Protein AF-M5BVN1-F1 (afdb_monomer_lite)

Secondary structure (DSSP, 8-state):
-----------------------PPPPS------HHHHHHHHHHHHHHHHHHHHHHHHHHHHHHHHHHHHHHHHHHHHHHHHHHHS------S-HHHHHHHHHHHHHHHHSS-SSHHHHHHHHHHHHHHHHHHHHHTS------PPPPP----------------HHHHHTSTT---HHHHHHHHHTT--TTT--SSS-GGG--S-S-------------------

Sequence (226 aa):
MATPSQPATTLGQPQHQGLLSPFGETPTHPGSTTLDDVHDLLHWLITAVLELTTRVAETEEATKDVHVTVKSISQQVNIIAGKVDEPQTPEQVNPVQTHWHVKQQLAQKEDQPQDLETLIAAAAIHINNVRGELEISQPPCENRPKPPATTPTPCTANTGTPRIDSDQLKANPNYVSEAERQRQRDEKLCIKCGKARHRFAECHTGWKGPDKGKETAKVAEMLENE

Structure (mmCIF, N/CA/C/O backbone):
data_AF-M5BVN1-F1
#
_entry.id   AF-M5BVN1-F1
#
loop_
_atom_site.group_PDB
_atom_site.id
_atom_site.type_symbol
_atom_site.label_atom_id
_atom_site.label_alt_id
_atom_site.label_comp_id
_atom_site.label_asym_id
_atom_site.label_entity_id
_atom_site.label_seq_id
_atom_site.pdbx_PDB_ins_code
_atom_site.Cartn_x
_atom_site.Cartn_y
_atom_site.Cartn_z
_atom_site.occupancy
_atom_site.B_iso_or_equiv
_atom_site.auth_seq_id
_atom_site.auth_comp_id
_atom_site.auth_asym_id
_atom_site.auth_atom_id
_atom_site.pdbx_PDB_model_num
ATOM 1 N N . MET A 1 1 ? -23.678 -30.590 -83.390 1.00 42.72 1 MET A N 1
ATOM 2 C CA . MET A 1 1 ? -22.684 -31.231 -84.279 1.00 42.72 1 MET A CA 1
ATOM 3 C C . MET A 1 1 ? -21.756 -30.142 -84.807 1.00 42.72 1 MET A C 1
ATOM 5 O O . MET A 1 1 ? -22.280 -29.134 -85.255 1.00 42.72 1 MET A O 1
ATOM 9 N N . ALA A 1 2 ? -20.441 -30.388 -84.731 1.00 39.25 2 ALA A N 1
ATOM 10 C CA . ALA A 1 2 ? -19.298 -29.631 -85.281 1.00 39.25 2 ALA A CA 1
ATOM 11 C C . ALA A 1 2 ? -18.783 -28.360 -84.548 1.00 39.25 2 ALA A C 1
ATOM 13 O O . ALA A 1 2 ? -19.338 -27.273 -84.660 1.00 39.25 2 ALA A O 1
ATOM 14 N N . THR A 1 3 ? -17.639 -28.515 -83.869 1.00 38.78 3 THR A N 1
ATOM 15 C CA . THR A 1 3 ? -16.489 -27.571 -83.814 1.00 38.78 3 THR A CA 1
ATOM 16 C C . THR A 1 3 ? -15.576 -27.829 -85.041 1.00 38.78 3 THR A C 1
ATOM 18 O O . THR A 1 3 ? -15.795 -28.865 -85.678 1.00 38.78 3 THR A O 1
ATOM 21 N N . PRO A 1 4 ? -14.484 -27.073 -85.350 1.00 51.31 4 PRO A N 1
ATOM 22 C CA . PRO A 1 4 ? -13.980 -25.756 -84.889 1.00 51.31 4 PRO A CA 1
ATOM 23 C C . PRO A 1 4 ? -13.460 -24.840 -86.047 1.00 51.31 4 PRO A C 1
ATOM 25 O O . PRO A 1 4 ? -13.476 -25.244 -87.205 1.00 51.31 4 PRO A O 1
ATOM 28 N N . SER A 1 5 ? -12.914 -23.644 -85.752 1.00 39.31 5 SER A N 1
ATOM 29 C CA . SER A 1 5 ? -11.752 -23.055 -86.473 1.00 39.31 5 SER A CA 1
ATOM 30 C C . SER A 1 5 ? -11.121 -21.882 -85.703 1.00 39.31 5 SER A C 1
ATOM 32 O O . SER A 1 5 ? -11.815 -20.990 -85.223 1.00 39.31 5 SER A O 1
ATOM 34 N N . GLN A 1 6 ? -9.794 -21.931 -85.576 1.00 55.72 6 GLN A N 1
ATOM 35 C CA . GLN A 1 6 ? -8.902 -20.978 -84.903 1.00 55.72 6 GLN A CA 1
ATOM 36 C C . GLN A 1 6 ? -8.627 -19.729 -85.767 1.00 55.72 6 GLN A C 1
ATOM 38 O O . GLN A 1 6 ? -8.795 -19.794 -86.984 1.00 55.72 6 GLN A O 1
ATOM 43 N N . PRO A 1 7 ? -8.026 -18.669 -85.197 1.00 43.22 7 PRO A N 1
ATOM 44 C CA . PRO A 1 7 ? -7.049 -17.868 -85.918 1.00 43.22 7 PRO A CA 1
ATOM 45 C C . PRO A 1 7 ? -5.642 -18.001 -85.327 1.00 43.22 7 PRO A C 1
ATOM 47 O O . PRO A 1 7 ? -5.434 -18.234 -84.136 1.00 43.22 7 PRO A O 1
ATOM 50 N N . ALA A 1 8 ? -4.692 -17.886 -86.246 1.00 37.16 8 ALA A N 1
ATOM 51 C CA . ALA A 1 8 ? -3.284 -18.184 -86.114 1.00 37.16 8 ALA A CA 1
ATOM 52 C C . ALA A 1 8 ? -2.510 -17.221 -85.202 1.00 37.16 8 ALA A C 1
ATOM 54 O O . ALA A 1 8 ? -2.767 -16.021 -85.127 1.00 37.16 8 ALA A O 1
ATOM 55 N N . THR A 1 9 ? -1.485 -17.797 -84.585 1.00 39.59 9 THR A N 1
ATOM 56 C CA . THR A 1 9 ? -0.364 -17.165 -83.897 1.00 39.59 9 THR A CA 1
ATOM 57 C C . THR A 1 9 ? 0.343 -16.135 -84.787 1.00 39.59 9 THR A C 1
ATOM 59 O O . THR A 1 9 ? 0.776 -16.459 -85.891 1.00 39.59 9 THR A O 1
ATOM 62 N N . THR A 1 10 ? 0.564 -14.918 -84.288 1.00 41.19 10 THR A N 1
ATOM 63 C CA . THR A 1 10 ? 1.725 -14.104 -84.680 1.00 41.19 10 THR A CA 1
ATOM 64 C C . THR A 1 10 ? 2.418 -13.598 -83.420 1.00 41.19 10 THR A C 1
ATOM 66 O O . THR A 1 10 ? 1.831 -12.975 -82.542 1.00 41.19 10 THR A O 1
ATOM 69 N N . LEU A 1 11 ? 3.675 -14.006 -83.354 1.00 39.50 11 LEU A N 1
ATOM 70 C CA . LEU A 1 11 ? 4.718 -13.831 -82.360 1.00 39.50 11 LEU A CA 1
ATOM 71 C C . LEU A 1 11 ? 5.221 -12.376 -82.335 1.00 39.50 11 LEU A C 1
ATOM 73 O O . LEU A 1 11 ? 5.491 -11.832 -83.402 1.00 39.50 11 LEU A O 1
ATOM 77 N N . GLY A 1 12 ? 5.445 -11.785 -81.153 1.00 34.78 12 GLY A N 1
ATOM 78 C CA . GLY A 1 12 ? 6.318 -10.605 -81.060 1.00 34.78 12 GLY A CA 1
ATOM 79 C C . GLY A 1 12 ? 6.113 -9.643 -79.886 1.00 34.78 12 GLY A C 1
ATOM 80 O O . GLY A 1 12 ? 5.606 -8.552 -80.089 1.00 34.78 12 GLY A O 1
ATOM 81 N N . GLN A 1 13 ? 6.654 -10.016 -78.719 1.00 38.75 13 GLN A N 1
ATOM 82 C CA . GLN A 1 13 ? 7.359 -9.132 -77.766 1.00 38.75 13 GLN A CA 1
ATOM 83 C C . GLN A 1 13 ? 6.555 -8.166 -76.847 1.00 38.75 13 GLN A C 1
ATOM 85 O O . GLN A 1 13 ? 5.956 -7.204 -77.320 1.00 38.75 13 GLN A O 1
ATOM 90 N N . PRO A 1 14 ? 6.641 -8.320 -75.505 1.00 46.22 14 PRO A N 1
ATOM 91 C CA . PRO A 1 14 ? 6.224 -7.301 -74.545 1.00 46.22 14 PRO A CA 1
ATOM 92 C C . PRO A 1 14 ? 7.415 -6.397 -74.187 1.00 46.22 14 PRO A C 1
ATOM 94 O O . PRO A 1 14 ? 8.459 -6.891 -73.767 1.00 46.22 14 PRO A O 1
ATOM 97 N N . GLN A 1 15 ? 7.279 -5.077 -74.326 1.00 48.97 15 GLN A N 1
ATOM 98 C CA . GLN A 1 15 ? 8.242 -4.121 -73.767 1.00 48.97 15 GLN A CA 1
ATOM 99 C C . GLN A 1 15 ? 7.512 -3.118 -72.867 1.00 48.97 15 GLN A C 1
ATOM 101 O O . GLN A 1 15 ? 6.749 -2.273 -73.324 1.00 48.97 15 GLN A O 1
ATOM 106 N N . HIS A 1 16 ? 7.721 -3.340 -71.569 1.00 39.62 16 HIS A N 1
ATOM 107 C CA . HIS A 1 16 ? 7.579 -2.482 -70.393 1.00 39.62 16 HIS A CA 1
ATOM 108 C C . HIS A 1 16 ? 6.889 -1.114 -70.556 1.00 39.62 16 HIS A C 1
ATOM 110 O O . HIS A 1 16 ? 7.458 -0.159 -71.078 1.00 39.62 16 HIS A O 1
ATOM 116 N N . GLN A 1 17 ? 5.697 -1.004 -69.962 1.00 53.72 17 GLN A N 1
ATOM 117 C CA . GLN A 1 17 ? 5.106 0.271 -69.553 1.00 53.72 17 GLN A CA 1
ATOM 118 C C . GLN A 1 17 ? 5.645 0.677 -68.177 1.00 53.72 17 GLN A C 1
ATOM 120 O O . GLN A 1 17 ? 5.946 -0.165 -67.330 1.00 53.72 17 GLN A O 1
ATOM 125 N N . GLY A 1 18 ? 5.814 1.987 -68.019 1.00 51.00 18 GLY A N 1
ATOM 126 C CA . GLY A 1 18 ? 6.678 2.622 -67.039 1.00 51.00 18 GLY A CA 1
ATOM 127 C C . GLY A 1 18 ? 6.231 2.552 -65.582 1.00 51.00 18 GLY A C 1
ATOM 128 O O . GLY A 1 18 ? 5.064 2.729 -65.245 1.00 51.00 18 GLY A O 1
ATOM 129 N N . LEU A 1 19 ? 7.239 2.432 -64.723 1.00 42.34 19 LEU A N 1
ATOM 130 C CA . LEU A 1 19 ? 7.250 2.969 -63.370 1.00 42.34 19 LEU A CA 1
ATOM 131 C C . LEU A 1 19 ? 8.607 3.654 -63.179 1.00 42.34 19 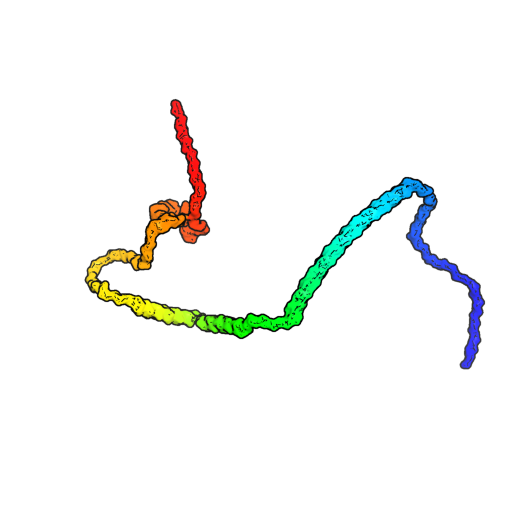LEU A C 1
ATOM 133 O O . LEU A 1 19 ? 9.597 3.010 -62.842 1.00 42.34 19 LEU A O 1
ATOM 137 N N . LEU A 1 20 ? 8.666 4.959 -63.447 1.00 46.19 20 LEU A N 1
ATOM 138 C CA . LEU A 1 20 ? 9.757 5.794 -62.949 1.00 46.19 20 LEU A CA 1
ATOM 139 C C . LEU A 1 20 ? 9.484 6.035 -61.462 1.00 46.19 20 LEU A C 1
ATOM 141 O O . LEU A 1 20 ? 8.585 6.791 -61.102 1.00 46.19 20 LEU A O 1
ATOM 145 N N . SER A 1 21 ? 10.231 5.339 -60.608 1.00 55.28 21 SER A N 1
ATOM 146 C CA . SER A 1 21 ? 10.307 5.639 -59.180 1.00 55.28 21 SER A CA 1
ATOM 147 C C . SER A 1 21 ? 11.228 6.852 -58.988 1.00 55.28 21 SER A C 1
ATOM 149 O O . SER A 1 21 ? 12.323 6.843 -59.556 1.00 55.28 21 SER A O 1
ATOM 151 N N . PRO A 1 22 ? 10.847 7.892 -58.224 1.00 56.50 22 PRO A N 1
ATOM 152 C CA . PRO A 1 22 ? 11.690 9.056 -58.004 1.00 56.50 22 PRO A CA 1
ATOM 153 C C . PRO A 1 22 ? 12.678 8.736 -56.879 1.00 56.50 22 PRO A C 1
ATOM 155 O O . PRO A 1 22 ? 12.552 9.230 -55.762 1.00 56.50 22 PRO A O 1
ATOM 158 N N . PHE A 1 23 ? 13.651 7.870 -57.151 1.00 53.50 23 PHE A N 1
ATOM 159 C CA . PHE A 1 23 ? 14.838 7.788 -56.309 1.00 53.50 23 PHE A CA 1
ATOM 160 C C . PHE A 1 23 ? 15.895 8.685 -56.935 1.00 53.50 23 PHE A C 1
ATOM 162 O O . PHE A 1 23 ? 16.290 8.486 -58.080 1.00 53.50 23 PHE A O 1
ATOM 169 N N . GLY A 1 24 ? 16.235 9.731 -56.184 1.00 51.09 24 GLY A N 1
ATOM 170 C CA . GLY A 1 24 ? 17.065 10.843 -56.611 1.00 51.09 24 GLY A CA 1
ATOM 171 C C . GLY A 1 24 ? 18.344 10.411 -57.316 1.00 51.09 24 GLY A C 1
ATOM 172 O O . GLY A 1 24 ? 19.002 9.437 -56.950 1.00 51.09 24 GLY A O 1
ATOM 173 N N . GLU A 1 25 ? 18.673 11.188 -58.337 1.00 50.22 25 GLU A N 1
ATOM 174 C CA . GLU A 1 25 ? 19.934 11.158 -59.056 1.00 50.22 25 GLU A CA 1
ATOM 175 C C . GLU A 1 25 ? 21.094 11.147 -58.051 1.00 50.22 25 GLU A C 1
ATOM 177 O O . GLU A 1 25 ? 21.270 12.069 -57.253 1.00 50.22 25 GLU A O 1
ATOM 182 N N . THR A 1 26 ? 21.866 10.062 -58.051 1.00 56.19 26 THR A N 1
ATOM 183 C CA . THR A 1 26 ? 23.096 9.970 -57.265 1.00 56.19 26 THR A CA 1
ATOM 184 C C . THR A 1 26 ? 24.135 10.876 -57.924 1.00 56.19 26 THR A C 1
ATOM 186 O O . THR A 1 26 ? 24.384 10.699 -59.120 1.00 56.19 26 THR A O 1
ATOM 189 N N . PRO A 1 27 ? 24.743 11.842 -57.208 1.00 53.12 27 PRO A N 1
ATOM 190 C CA . PRO A 1 27 ? 25.731 12.714 -57.811 1.00 53.12 27 PRO A CA 1
ATOM 191 C C . PRO A 1 27 ? 26.917 11.911 -58.334 1.00 53.12 27 PRO A C 1
ATOM 193 O O . PRO A 1 27 ? 27.495 11.055 -57.664 1.00 53.12 27 PRO A O 1
ATOM 196 N N . THR A 1 28 ? 27.239 12.232 -59.573 1.00 56.59 28 THR A N 1
ATOM 197 C CA . THR A 1 28 ? 28.375 11.809 -60.368 1.00 56.59 28 THR A CA 1
ATOM 198 C C . THR A 1 28 ? 29.698 11.943 -59.601 1.00 56.59 28 THR A C 1
ATOM 200 O O . THR A 1 28 ? 29.974 12.984 -59.015 1.00 56.59 28 THR A O 1
ATOM 203 N N . HIS A 1 29 ? 30.546 10.915 -59.727 1.00 53.91 29 HIS A N 1
ATOM 204 C CA . HIS A 1 29 ? 31.954 10.844 -59.307 1.00 53.91 29 HIS A CA 1
ATOM 205 C C . HIS A 1 29 ? 32.216 10.733 -57.787 1.00 53.91 29 HIS A C 1
ATOM 207 O O . HIS A 1 29 ? 32.319 11.752 -57.104 1.00 53.91 29 HIS A O 1
ATOM 213 N N . PRO A 1 30 ? 32.457 9.521 -57.239 1.00 56.12 30 PRO A N 1
ATOM 214 C CA . PRO A 1 30 ? 33.169 9.428 -55.975 1.00 56.12 30 PRO A CA 1
ATOM 215 C C . PRO A 1 30 ? 34.585 9.957 -56.228 1.00 56.12 30 PRO A C 1
ATOM 217 O O . PRO A 1 30 ? 35.375 9.362 -56.967 1.00 56.12 30 PRO A O 1
ATOM 220 N N . GLY A 1 31 ? 34.890 11.130 -55.677 1.00 60.91 31 GLY A N 1
ATOM 221 C CA . GLY A 1 31 ? 36.275 11.514 -55.446 1.00 60.91 31 GLY A CA 1
ATOM 222 C C . GLY A 1 31 ? 36.933 10.401 -54.637 1.00 60.91 31 GLY A C 1
ATOM 223 O O . GLY A 1 31 ? 36.295 9.824 -53.759 1.00 60.91 31 GLY A O 1
ATOM 224 N N . SER A 1 32 ? 38.167 10.047 -54.995 1.00 63.94 32 SER A N 1
ATOM 225 C CA . SER A 1 32 ? 38.990 9.091 -54.252 1.00 63.94 32 SER A CA 1
ATOM 226 C C . SER A 1 32 ? 38.828 9.339 -52.753 1.00 63.94 32 SER A C 1
ATOM 228 O O . SER A 1 32 ? 39.233 10.402 -52.290 1.00 63.94 32 SER A O 1
ATOM 230 N N . THR A 1 33 ? 38.227 8.393 -52.023 1.00 71.56 33 THR A N 1
ATOM 231 C CA . THR A 1 33 ? 38.096 8.461 -50.564 1.00 71.56 33 THR A CA 1
ATOM 232 C C . THR A 1 33 ? 39.475 8.754 -49.996 1.00 71.56 33 THR A C 1
ATOM 234 O O . THR A 1 33 ? 40.427 8.011 -50.265 1.00 71.56 33 THR A O 1
ATOM 237 N N . THR A 1 34 ? 39.621 9.890 -49.322 1.00 83.75 34 THR A N 1
ATOM 238 C CA . THR A 1 34 ? 40.920 10.275 -48.786 1.00 83.75 34 THR A CA 1
ATOM 239 C C . THR A 1 34 ? 41.214 9.407 -47.565 1.00 83.75 34 THR A C 1
ATOM 241 O O . THR A 1 34 ? 40.311 8.859 -46.934 1.00 83.75 34 THR A O 1
ATOM 244 N N . LEU A 1 35 ? 42.494 9.224 -47.235 1.00 90.50 35 LEU A N 1
ATOM 245 C CA . LEU A 1 35 ? 42.881 8.463 -46.043 1.00 90.50 35 LEU A CA 1
ATOM 246 C C . LEU A 1 35 ? 42.275 9.067 -44.761 1.00 90.50 35 LEU A C 1
ATOM 248 O O . LEU A 1 35 ? 41.990 8.332 -43.821 1.00 90.50 35 LEU A O 1
ATOM 252 N N . ASP A 1 36 ? 42.057 10.384 -44.762 1.00 90.69 36 ASP A N 1
ATOM 253 C CA . ASP A 1 36 ? 41.417 11.142 -43.687 1.00 90.69 36 ASP A CA 1
ATOM 254 C C . ASP A 1 36 ? 39.950 10.723 -43.510 1.00 90.69 36 ASP A C 1
ATOM 256 O O . ASP A 1 36 ? 39.556 10.330 -42.417 1.00 90.69 36 ASP A O 1
ATOM 260 N N . ASP A 1 37 ? 39.186 10.623 -44.607 1.00 90.31 37 ASP A N 1
ATOM 261 C CA . ASP A 1 37 ? 37.796 10.136 -44.578 1.00 90.31 37 ASP A CA 1
ATOM 262 C C . ASP A 1 37 ? 37.696 8.704 -44.017 1.00 90.31 37 ASP A C 1
ATOM 264 O O . ASP A 1 37 ? 36.758 8.357 -43.296 1.00 90.31 37 ASP A O 1
ATOM 268 N N . VAL A 1 38 ? 38.673 7.846 -44.340 1.00 92.81 38 VAL A N 1
ATOM 269 C CA . VAL A 1 38 ? 38.747 6.477 -43.800 1.00 92.81 38 VAL A CA 1
ATOM 270 C C . VAL A 1 38 ? 39.075 6.495 -42.307 1.00 92.81 38 VAL A C 1
ATOM 272 O O . VAL A 1 38 ? 38.515 5.698 -41.552 1.00 92.81 38 VAL A O 1
ATOM 275 N N . HIS A 1 39 ? 39.966 7.387 -41.874 1.00 94.31 39 HIS A N 1
ATOM 276 C CA . HIS A 1 39 ? 40.338 7.535 -40.471 1.00 94.31 39 HIS A CA 1
ATOM 277 C C . HIS A 1 39 ? 39.169 8.062 -39.631 1.00 94.31 39 HIS A C 1
ATOM 279 O O . HIS A 1 39 ? 38.880 7.501 -38.573 1.00 94.31 39 HIS A O 1
ATOM 285 N N . ASP A 1 40 ? 38.443 9.059 -40.130 1.00 94.31 40 ASP A N 1
ATOM 286 C CA . ASP A 1 40 ? 37.253 9.608 -39.481 1.00 94.31 40 ASP A CA 1
ATOM 287 C C . ASP A 1 40 ? 36.130 8.574 -39.386 1.00 94.31 40 ASP A C 1
ATOM 289 O O . ASP A 1 40 ? 35.523 8.408 -38.323 1.00 94.31 40 ASP A O 1
ATOM 293 N N . LEU A 1 41 ? 35.897 7.808 -40.458 1.00 95.94 41 LEU A N 1
ATOM 294 C CA . LEU A 1 41 ? 34.926 6.715 -40.443 1.00 95.94 41 LEU A CA 1
ATOM 295 C C . LEU A 1 41 ? 35.317 5.628 -39.435 1.00 95.94 41 LEU A C 1
ATOM 297 O O . LEU A 1 41 ? 34.459 5.116 -38.713 1.00 95.94 41 LEU A O 1
ATOM 301 N N . LEU A 1 42 ? 36.602 5.276 -39.369 1.00 96.81 42 LEU A N 1
ATOM 302 C CA . LEU A 1 42 ? 37.100 4.284 -38.423 1.00 96.81 42 LEU A CA 1
ATOM 303 C C . LEU A 1 42 ? 36.963 4.782 -36.982 1.00 96.81 42 LEU A C 1
ATOM 305 O O . LEU A 1 42 ? 36.518 4.029 -36.117 1.00 96.81 42 LEU A O 1
ATOM 309 N N . HIS A 1 43 ? 37.293 6.047 -36.727 1.00 97.50 43 HIS A N 1
ATOM 310 C CA . HIS A 1 43 ? 37.140 6.655 -35.412 1.00 97.50 43 HIS A CA 1
ATOM 311 C C . HIS A 1 43 ? 35.666 6.688 -34.991 1.00 97.50 43 HIS A C 1
ATOM 313 O O . HIS A 1 43 ? 35.339 6.277 -33.878 1.00 97.50 43 HIS A O 1
ATOM 319 N N . TRP A 1 44 ? 34.764 7.091 -35.892 1.00 97.69 44 TRP A N 1
ATOM 320 C CA . TRP A 1 44 ? 33.320 7.062 -35.650 1.00 97.69 44 TRP A CA 1
ATOM 321 C C . TRP A 1 44 ? 32.820 5.649 -35.340 1.00 97.69 44 TRP A C 1
ATOM 323 O O . TRP A 1 44 ? 32.078 5.457 -34.377 1.00 97.69 44 TRP A O 1
ATOM 333 N N . LEU A 1 45 ? 33.269 4.648 -36.105 1.00 98.00 45 LEU A N 1
ATOM 334 C CA . LEU A 1 45 ? 32.908 3.252 -35.875 1.00 98.00 45 LEU A CA 1
ATOM 335 C C . LEU A 1 45 ? 33.395 2.772 -34.502 1.00 98.00 45 LEU A C 1
ATOM 337 O O . LEU A 1 45 ? 32.638 2.135 -33.773 1.00 98.00 45 LEU A O 1
ATOM 341 N N . ILE A 1 46 ? 34.634 3.100 -34.127 1.00 97.94 46 ILE A N 1
ATOM 342 C CA . ILE A 1 46 ? 35.197 2.755 -32.816 1.00 97.94 46 ILE A CA 1
ATOM 343 C C . ILE A 1 46 ? 34.365 3.395 -31.703 1.00 97.94 46 ILE A C 1
ATOM 345 O O . ILE A 1 46 ? 33.971 2.700 -30.767 1.00 97.94 46 ILE A O 1
ATOM 349 N N . THR A 1 47 ? 34.040 4.686 -31.814 1.00 98.25 47 THR A N 1
ATOM 350 C CA . THR A 1 47 ? 33.188 5.373 -30.835 1.00 98.25 47 THR A CA 1
ATOM 351 C C . THR A 1 47 ? 31.810 4.720 -30.738 1.00 98.25 47 THR A C 1
ATOM 353 O O . THR A 1 47 ? 31.367 4.400 -29.636 1.00 98.25 47 THR A O 1
ATOM 356 N N . ALA A 1 48 ? 31.162 4.435 -31.868 1.00 98.00 48 ALA A N 1
ATOM 357 C CA . ALA A 1 48 ? 29.846 3.801 -31.894 1.00 98.00 48 ALA A CA 1
ATOM 358 C C . ALA A 1 48 ? 29.861 2.394 -31.268 1.00 98.00 48 ALA A C 1
ATOM 360 O O . ALA A 1 48 ? 28.948 2.031 -30.525 1.00 98.00 48 ALA A O 1
ATOM 361 N N . VAL A 1 49 ? 30.909 1.605 -31.523 1.00 98.19 49 VAL A N 1
ATOM 362 C CA . VAL A 1 49 ? 31.081 0.274 -30.921 1.00 98.19 49 VAL A CA 1
ATOM 363 C C . VAL A 1 49 ? 31.316 0.375 -29.414 1.00 98.19 49 VAL A C 1
ATOM 365 O O . VAL A 1 49 ? 30.760 -0.431 -28.666 1.00 98.19 49 VAL A O 1
ATOM 368 N N . LEU A 1 50 ? 32.081 1.362 -28.943 1.00 98.25 50 LEU A N 1
ATOM 369 C CA . LEU A 1 50 ? 32.280 1.594 -27.509 1.00 98.25 50 LEU A CA 1
ATOM 370 C C . LEU A 1 50 ? 30.972 1.998 -26.816 1.00 98.25 50 LEU A C 1
ATOM 372 O O . LEU A 1 50 ? 30.634 1.432 -25.778 1.00 98.25 50 LEU A O 1
ATOM 376 N N . GLU A 1 51 ? 30.199 2.909 -27.407 1.00 98.12 51 GLU A N 1
ATOM 377 C CA . GLU A 1 51 ? 28.885 3.296 -26.878 1.00 98.12 51 GLU A CA 1
ATOM 378 C C . GLU A 1 51 ? 27.911 2.115 -26.837 1.00 98.12 51 GLU A C 1
ATOM 380 O O . GLU A 1 51 ? 27.217 1.913 -25.837 1.00 98.12 51 GLU A O 1
ATOM 385 N N . LEU A 1 52 ? 27.878 1.307 -27.900 1.00 97.62 52 LEU A N 1
ATOM 386 C CA . LEU A 1 52 ? 27.062 0.099 -27.946 1.00 97.62 52 LEU A CA 1
ATOM 387 C C . LEU A 1 52 ? 27.493 -0.901 -26.870 1.00 97.62 52 LEU A C 1
ATOM 389 O O . LEU A 1 52 ? 26.636 -1.465 -26.195 1.00 97.62 52 LEU A O 1
ATOM 393 N N . THR A 1 53 ? 28.799 -1.090 -26.676 1.00 97.19 53 THR A N 1
ATOM 394 C CA . THR A 1 53 ? 29.343 -2.002 -25.657 1.00 97.19 53 THR A CA 1
ATOM 395 C C . THR A 1 53 ? 28.912 -1.580 -24.251 1.00 97.19 53 THR A C 1
ATOM 397 O O . THR A 1 53 ? 28.470 -2.425 -23.473 1.00 97.19 53 THR A O 1
ATOM 400 N N . THR A 1 54 ? 28.956 -0.281 -23.940 1.00 98.00 54 THR A N 1
ATOM 401 C CA . THR A 1 54 ? 28.472 0.255 -22.656 1.00 98.00 54 THR A CA 1
ATOM 402 C C . THR A 1 54 ? 26.982 -0.013 -22.461 1.00 98.00 54 THR A C 1
ATOM 404 O O . THR A 1 54 ? 26.586 -0.544 -21.425 1.00 98.00 54 THR A O 1
ATOM 407 N N . ARG A 1 55 ? 26.151 0.268 -23.473 1.00 97.06 55 ARG A N 1
ATOM 408 C CA . ARG A 1 55 ? 24.703 0.004 -23.391 1.00 97.06 55 ARG A CA 1
ATOM 409 C C . ARG A 1 55 ? 24.398 -1.484 -23.237 1.00 97.06 55 ARG A C 1
ATOM 411 O O . ARG A 1 55 ? 23.502 -1.844 -22.482 1.00 97.06 55 ARG A O 1
ATOM 418 N N . VAL A 1 56 ? 25.144 -2.354 -23.919 1.00 97.75 56 VAL A N 1
ATOM 419 C CA . VAL A 1 56 ? 25.000 -3.809 -23.769 1.00 97.75 56 VAL A CA 1
ATOM 420 C C . VAL A 1 56 ? 25.287 -4.226 -22.325 1.00 97.75 56 VAL A C 1
ATOM 422 O O . VAL A 1 56 ? 24.467 -4.934 -21.743 1.00 97.75 56 VAL A O 1
ATOM 425 N N . ALA A 1 57 ? 26.367 -3.729 -21.716 1.00 97.12 57 ALA A N 1
ATOM 426 C CA . ALA A 1 57 ? 26.685 -4.017 -20.316 1.00 97.12 57 ALA A CA 1
ATOM 427 C C . ALA A 1 57 ? 25.591 -3.522 -19.347 1.00 97.12 57 ALA A C 1
ATOM 429 O O . ALA A 1 57 ? 25.173 -4.262 -18.458 1.00 97.12 57 ALA A O 1
ATOM 430 N N . GLU A 1 58 ? 25.061 -2.312 -19.550 1.00 96.38 58 GLU A N 1
ATOM 431 C CA . GLU A 1 58 ? 23.942 -1.785 -18.751 1.00 96.38 58 GLU A CA 1
ATOM 432 C C . GLU A 1 58 ? 22.683 -2.661 -18.870 1.00 96.38 58 GLU A C 1
ATOM 434 O O . GLU A 1 58 ? 22.035 -2.971 -17.866 1.00 96.38 58 GLU A O 1
ATOM 439 N N . THR A 1 59 ? 22.341 -3.106 -20.085 1.00 96.00 59 THR A N 1
ATOM 440 C CA . THR A 1 59 ? 21.178 -3.985 -20.300 1.00 96.00 59 THR A CA 1
ATOM 441 C C . THR A 1 59 ? 21.373 -5.382 -19.717 1.00 96.00 59 THR A C 1
ATOM 443 O O . THR A 1 59 ? 20.403 -5.997 -19.266 1.00 96.00 59 THR A O 1
ATOM 446 N N . GLU A 1 60 ? 22.608 -5.886 -19.689 1.00 96.06 60 GLU A N 1
ATOM 447 C CA . GLU A 1 60 ? 22.942 -7.156 -19.049 1.00 96.06 60 GLU A CA 1
ATOM 448 C C . GLU A 1 60 ? 22.690 -7.077 -17.537 1.00 96.06 60 GLU A C 1
ATOM 450 O O . GLU A 1 60 ? 22.011 -7.945 -16.983 1.00 96.06 60 GLU A O 1
ATOM 455 N N . GLU A 1 61 ? 23.158 -6.013 -16.880 1.00 94.62 61 GLU A N 1
ATOM 456 C CA . GLU A 1 61 ? 22.918 -5.789 -15.450 1.00 94.62 61 GLU A CA 1
ATOM 457 C C . GLU A 1 61 ? 21.428 -5.602 -15.137 1.00 94.62 61 GLU A C 1
ATOM 459 O O . GLU A 1 61 ? 20.906 -6.241 -14.220 1.00 94.62 61 GLU A O 1
ATOM 464 N N . ALA A 1 62 ? 20.701 -4.827 -15.948 1.00 94.50 62 ALA A N 1
ATOM 465 C CA . ALA A 1 62 ? 19.249 -4.696 -15.808 1.00 94.50 62 ALA A CA 1
ATOM 466 C C . ALA A 1 62 ? 18.531 -6.051 -15.959 1.00 94.50 62 ALA A C 1
ATOM 468 O O . ALA A 1 62 ? 17.584 -6.352 -15.233 1.00 94.50 62 ALA A O 1
ATOM 469 N N . THR A 1 63 ? 19.002 -6.910 -16.865 1.00 96.06 63 THR A N 1
ATOM 470 C CA . THR A 1 63 ? 18.435 -8.253 -17.055 1.00 96.06 63 THR A CA 1
ATOM 471 C C . THR A 1 63 ? 18.727 -9.162 -15.861 1.00 96.06 63 THR A C 1
ATOM 473 O O . THR A 1 63 ? 17.853 -9.934 -15.454 1.00 96.06 63 THR A O 1
ATOM 476 N N . LYS A 1 64 ? 19.920 -9.065 -15.256 1.00 97.31 64 LYS A N 1
ATOM 477 C CA . LYS A 1 64 ? 20.256 -9.787 -14.017 1.00 97.31 64 LYS A CA 1
ATOM 478 C C . LYS A 1 64 ? 19.345 -9.365 -12.864 1.00 97.31 64 LYS A C 1
ATOM 480 O O . LYS A 1 64 ? 18.819 -10.241 -12.175 1.00 97.31 64 LYS A O 1
ATOM 485 N N . ASP A 1 65 ? 19.110 -8.067 -12.690 1.00 95.38 65 ASP A N 1
ATOM 486 C CA . ASP A 1 65 ? 18.202 -7.538 -11.663 1.00 95.38 65 ASP A CA 1
ATOM 487 C C . ASP A 1 65 ? 16.757 -8.029 -11.859 1.00 95.38 65 ASP A C 1
ATOM 489 O O . ASP A 1 65 ? 16.143 -8.586 -10.940 1.00 95.38 65 ASP A O 1
ATOM 493 N N . VAL A 1 66 ? 16.245 -7.942 -13.092 1.00 98.06 66 VAL A N 1
ATOM 494 C CA . VAL A 1 66 ? 14.923 -8.482 -13.446 1.00 98.06 66 VAL A CA 1
ATOM 495 C C . VAL A 1 66 ? 14.852 -9.980 -13.147 1.00 98.06 66 VAL A C 1
ATOM 497 O O . VAL A 1 66 ? 13.877 -10.437 -12.550 1.00 98.06 66 VAL A O 1
ATOM 500 N N . HIS A 1 67 ? 15.881 -10.757 -13.493 1.00 98.00 67 HIS A N 1
ATOM 501 C CA . HIS A 1 67 ? 15.919 -12.193 -13.214 1.00 98.00 67 HIS A CA 1
ATOM 502 C C . HIS A 1 67 ? 15.893 -12.499 -11.705 1.00 98.0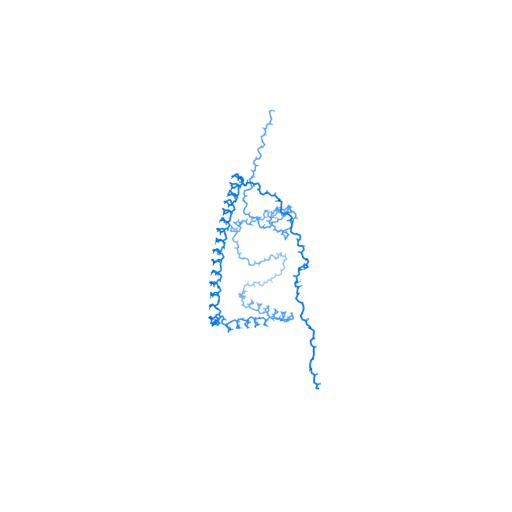0 67 HIS A C 1
ATOM 504 O O . HIS A 1 67 ? 15.165 -13.398 -11.271 1.00 98.00 67 HIS A O 1
ATOM 510 N N . VAL A 1 68 ? 16.631 -11.742 -10.884 1.00 97.88 68 VAL A N 1
ATOM 511 C CA . VAL A 1 68 ? 16.587 -11.866 -9.414 1.00 97.88 68 VAL A CA 1
ATOM 512 C C . VAL A 1 68 ? 15.196 -11.524 -8.877 1.00 97.88 68 VAL A C 1
ATOM 514 O O . VAL A 1 68 ? 14.653 -12.273 -8.058 1.00 97.88 68 VAL A O 1
ATOM 517 N N . THR A 1 69 ? 14.583 -10.450 -9.373 1.00 97.38 69 THR A N 1
ATOM 518 C CA . THR A 1 69 ? 13.237 -10.021 -8.974 1.00 97.38 69 THR A CA 1
ATOM 519 C C . THR A 1 69 ? 12.184 -11.067 -9.331 1.00 97.38 69 THR A C 1
ATOM 521 O O . THR A 1 69 ? 11.402 -11.475 -8.471 1.00 97.38 69 THR A O 1
ATOM 524 N N . VAL A 1 70 ? 12.203 -11.583 -10.562 1.00 98.25 70 VAL A N 1
ATOM 525 C CA . VAL A 1 70 ? 11.306 -12.660 -11.007 1.00 98.25 70 VAL A CA 1
ATOM 526 C C . VAL A 1 70 ? 11.490 -13.911 -10.148 1.00 98.25 70 VAL A C 1
ATOM 528 O O . VAL A 1 70 ? 10.502 -14.520 -9.736 1.00 98.25 70 VAL A O 1
ATOM 531 N N . LYS A 1 71 ? 12.734 -14.275 -9.810 1.00 97.88 71 LYS A N 1
ATOM 532 C CA . LYS A 1 71 ? 13.020 -15.414 -8.927 1.00 97.88 71 LYS A CA 1
ATOM 533 C C . LYS A 1 71 ? 12.450 -15.213 -7.521 1.00 97.88 71 LYS A C 1
ATOM 535 O O . LYS A 1 71 ? 11.846 -16.140 -6.984 1.00 97.88 71 LYS A O 1
ATOM 540 N N . SER A 1 72 ? 12.598 -14.019 -6.949 1.00 96.88 72 SER A N 1
ATOM 541 C CA . SER A 1 72 ? 12.021 -13.661 -5.645 1.00 96.88 72 SER A CA 1
ATOM 542 C C . SER A 1 72 ? 10.491 -13.724 -5.665 1.00 96.88 72 SER A C 1
ATOM 544 O O . SER A 1 72 ? 9.885 -14.369 -4.808 1.00 96.88 72 SER A O 1
ATOM 546 N N . ILE A 1 73 ? 9.857 -13.133 -6.682 1.00 97.56 73 ILE A N 1
ATOM 547 C CA . ILE A 1 73 ? 8.398 -13.171 -6.848 1.00 97.56 73 ILE A CA 1
ATOM 548 C C . ILE A 1 73 ? 7.921 -14.616 -7.011 1.00 97.56 73 ILE A C 1
ATOM 550 O O . ILE A 1 73 ? 6.972 -15.021 -6.348 1.00 97.56 73 ILE A O 1
ATOM 554 N N . SER A 1 74 ? 8.600 -15.427 -7.826 1.00 96.31 74 SER A N 1
ATOM 555 C CA . SER A 1 74 ? 8.267 -16.845 -7.996 1.00 96.31 74 SER A CA 1
ATOM 556 C C . SER A 1 74 ? 8.363 -17.619 -6.678 1.00 96.31 74 SER A C 1
ATOM 558 O O . SER A 1 74 ? 7.465 -18.397 -6.362 1.00 96.31 74 SER A O 1
ATOM 560 N N . GLN A 1 75 ? 9.393 -17.370 -5.863 1.00 96.88 75 GLN A N 1
ATOM 561 C CA . GLN A 1 75 ? 9.500 -17.963 -4.527 1.00 96.88 75 GLN A CA 1
ATOM 562 C C . GLN A 1 75 ? 8.343 -17.536 -3.618 1.00 96.88 75 GLN A C 1
ATOM 564 O O . GLN A 1 75 ? 7.752 -18.390 -2.961 1.00 96.88 75 GLN A O 1
ATOM 569 N N . GLN A 1 76 ? 7.979 -16.251 -3.607 1.00 94.50 76 GLN A N 1
ATOM 570 C CA . GLN A 1 76 ? 6.833 -15.766 -2.832 1.00 94.50 76 GLN A CA 1
ATOM 571 C C . GLN A 1 76 ? 5.522 -16.409 -3.289 1.00 94.50 76 GLN A C 1
ATOM 573 O O . GLN A 1 76 ? 4.749 -16.875 -2.454 1.00 94.50 76 GLN A O 1
ATOM 578 N N . VAL A 1 77 ? 5.297 -16.496 -4.601 1.00 95.38 77 VAL A N 1
ATOM 579 C CA . VAL A 1 77 ? 4.123 -17.163 -5.175 1.00 95.38 77 VAL A CA 1
ATOM 580 C C . VAL A 1 77 ? 4.088 -18.634 -4.771 1.00 95.38 77 VAL A C 1
ATOM 582 O O . VAL A 1 77 ? 3.041 -19.095 -4.339 1.00 95.38 77 VAL A O 1
ATOM 585 N N . ASN A 1 78 ? 5.213 -19.353 -4.809 1.00 91.00 78 ASN A N 1
ATOM 586 C CA . ASN A 1 78 ? 5.280 -20.752 -4.373 1.00 91.00 78 ASN A CA 1
ATOM 587 C C . ASN A 1 78 ? 4.997 -20.920 -2.872 1.00 91.00 78 ASN A C 1
ATOM 589 O O . ASN A 1 78 ? 4.335 -21.877 -2.479 1.00 91.00 78 ASN A O 1
ATOM 593 N N . ILE A 1 79 ? 5.457 -19.992 -2.025 1.00 90.69 79 ILE A N 1
ATOM 594 C CA . ILE A 1 79 ? 5.143 -19.996 -0.587 1.00 90.69 79 ILE A CA 1
ATOM 595 C C . ILE A 1 79 ? 3.640 -19.791 -0.367 1.00 90.69 79 ILE A C 1
ATOM 597 O O . ILE A 1 79 ? 3.047 -20.454 0.481 1.00 90.69 79 ILE A O 1
ATOM 601 N N . ILE A 1 80 ? 3.021 -18.870 -1.105 1.00 88.12 80 ILE A N 1
ATOM 602 C CA . ILE A 1 80 ? 1.583 -18.597 -1.000 1.00 88.12 80 ILE A CA 1
ATOM 603 C C . ILE A 1 80 ? 0.777 -19.774 -1.549 1.00 88.12 80 ILE A C 1
ATOM 605 O O . ILE A 1 80 ? -0.145 -20.220 -0.880 1.00 88.12 80 ILE A O 1
ATOM 609 N N . ALA A 1 81 ? 1.148 -20.308 -2.713 1.00 83.81 81 ALA A N 1
ATOM 610 C CA . ALA A 1 81 ? 0.520 -21.484 -3.302 1.00 83.81 81 ALA A CA 1
ATOM 611 C C . ALA A 1 81 ? 0.599 -22.676 -2.345 1.00 83.81 81 ALA A C 1
ATOM 613 O O . ALA A 1 81 ? -0.426 -23.263 -2.046 1.00 83.81 81 ALA A O 1
ATOM 614 N N . GLY A 1 82 ? 1.761 -22.942 -1.736 1.00 81.06 82 GLY A N 1
ATOM 615 C CA . GLY A 1 82 ? 1.892 -23.979 -0.709 1.00 81.06 82 GLY A CA 1
ATOM 616 C C . GLY A 1 82 ? 0.975 -23.762 0.499 1.00 81.06 82 GLY A C 1
ATOM 617 O O . GLY A 1 82 ? 0.405 -24.719 1.004 1.00 81.06 82 GLY A O 1
ATOM 618 N N . LYS A 1 83 ? 0.763 -22.511 0.927 1.00 78.25 83 LYS A N 1
ATOM 619 C CA . LYS A 1 83 ? -0.190 -22.170 2.001 1.00 78.25 83 LYS A CA 1
ATOM 620 C C . LYS A 1 83 ? -1.664 -22.272 1.588 1.00 78.25 83 LYS A C 1
ATOM 622 O O . LYS A 1 83 ? -2.516 -22.336 2.467 1.00 78.25 83 LYS A O 1
ATOM 627 N N . VAL A 1 84 ? -1.964 -22.207 0.292 1.00 74.06 84 VAL A N 1
ATOM 628 C CA . VAL A 1 84 ? -3.324 -22.288 -0.269 1.00 74.06 84 VAL A CA 1
ATOM 629 C C . VAL A 1 84 ? -3.689 -23.730 -0.648 1.00 74.06 84 VAL A C 1
ATOM 631 O O . VAL A 1 84 ? -4.841 -24.121 -0.482 1.00 74.06 84 VAL A O 1
ATOM 634 N N . ASP A 1 85 ? -2.719 -24.500 -1.148 1.00 64.94 85 ASP A N 1
ATOM 635 C CA . ASP A 1 85 ? -2.843 -25.912 -1.530 1.00 64.94 85 ASP A CA 1
ATOM 636 C C . ASP A 1 85 ? -2.708 -26.859 -0.340 1.00 64.94 85 ASP A C 1
ATOM 638 O O . ASP A 1 85 ? -3.242 -27.970 -0.379 1.00 64.94 85 ASP A O 1
ATOM 642 N N . GLU A 1 86 ? -2.020 -26.448 0.732 1.00 56.75 86 GLU A N 1
ATOM 643 C CA . GLU A 1 86 ? -2.247 -27.073 2.026 1.00 56.75 86 GLU A CA 1
ATOM 644 C C . GLU A 1 86 ? -3.738 -26.890 2.301 1.00 56.75 86 GLU A C 1
ATOM 646 O O . GLU A 1 86 ? -4.184 -25.740 2.368 1.00 56.75 86 GLU A O 1
ATOM 651 N N . PRO A 1 87 ? -4.543 -27.974 2.402 1.00 50.81 87 PRO A N 1
ATOM 652 C CA . PRO A 1 87 ? -5.875 -27.833 2.930 1.00 50.81 87 PRO A CA 1
ATOM 653 C C . PRO A 1 87 ? -5.620 -27.253 4.299 1.00 50.81 87 PRO A C 1
ATOM 655 O O . PRO A 1 87 ? -5.147 -27.942 5.206 1.00 50.81 87 PRO A O 1
ATOM 658 N N . GLN A 1 88 ? -5.858 -25.954 4.407 1.00 52.31 88 GLN A N 1
ATOM 659 C CA . GLN A 1 88 ? -5.980 -25.282 5.659 1.00 52.31 88 GLN A CA 1
ATOM 660 C C . GLN A 1 88 ? -7.140 -26.051 6.272 1.00 52.31 88 GLN A C 1
ATOM 662 O O . GLN A 1 88 ? -8.309 -25.768 6.013 1.00 52.31 88 GLN A O 1
ATOM 667 N N . THR A 1 89 ? -6.805 -27.108 7.029 1.00 46.16 89 THR A N 1
ATOM 668 C CA . THR A 1 89 ? -7.575 -27.513 8.186 1.00 46.16 89 THR A CA 1
ATOM 669 C C . THR A 1 89 ? -7.833 -26.159 8.776 1.00 46.16 89 THR A C 1
ATOM 671 O O . THR A 1 89 ? -6.828 -25.506 9.097 1.00 46.16 89 THR A O 1
ATOM 674 N N . PRO A 1 90 ? -9.085 -25.651 8.714 1.00 49.94 90 PRO A N 1
ATOM 675 C CA . PRO A 1 90 ? -9.363 -24.325 9.209 1.00 49.94 90 PRO A CA 1
ATOM 676 C C . PRO A 1 90 ? -8.646 -24.344 10.529 1.00 49.94 90 PRO A C 1
ATOM 678 O O . PRO A 1 90 ? -8.864 -25.295 11.297 1.00 49.94 90 PRO A O 1
ATOM 681 N N . GLU A 1 91 ? -7.675 -23.445 10.727 1.00 48.16 91 GLU A N 1
ATOM 682 C CA . GLU A 1 91 ? -7.255 -23.219 12.085 1.00 48.16 91 GLU A CA 1
ATOM 683 C C . GLU A 1 91 ? -8.595 -22.866 12.691 1.00 48.16 91 GLU A C 1
ATOM 685 O O . GLU A 1 91 ? -9.213 -21.854 12.343 1.00 48.16 91 GLU A O 1
ATOM 690 N N . GLN A 1 92 ? -9.154 -23.842 13.400 1.00 50.66 92 GLN A N 1
ATOM 691 C CA . GLN A 1 92 ? -10.349 -23.704 14.164 1.00 50.66 92 GLN A CA 1
ATOM 692 C C . GLN A 1 92 ? -9.834 -22.775 15.256 1.00 50.66 92 GLN A C 1
ATOM 694 O O . GLN A 1 92 ? -9.610 -23.194 16.386 1.00 50.66 92 GLN A O 1
ATOM 699 N N . VAL A 1 93 ? -9.645 -21.492 14.923 1.00 50.28 93 VAL A N 1
ATOM 700 C CA . VAL A 1 93 ? -10.089 -20.398 15.752 1.00 50.28 93 VAL A CA 1
ATOM 701 C C . VAL A 1 93 ? -11.533 -20.764 15.964 1.00 50.28 93 VAL A C 1
ATOM 703 O O . VAL A 1 93 ? -12.380 -20.564 15.093 1.00 50.28 93 VAL A O 1
ATOM 706 N N . ASN A 1 94 ? -11.704 -21.541 17.026 1.00 57.06 94 ASN A N 1
ATOM 707 C CA . ASN A 1 94 ? -12.692 -22.584 17.112 1.00 57.06 94 ASN A CA 1
ATOM 708 C C . ASN A 1 94 ? -14.020 -21.962 16.665 1.00 57.06 94 ASN A C 1
ATOM 710 O O . ASN A 1 94 ? -14.444 -20.998 17.294 1.00 57.06 94 ASN A O 1
ATOM 714 N N . PRO A 1 95 ? -14.619 -22.359 15.524 1.00 57.53 95 PRO A N 1
ATOM 715 C CA . PRO A 1 95 ? -15.839 -21.744 15.037 1.00 57.53 95 PRO A CA 1
ATOM 716 C C . PRO A 1 95 ? -16.910 -21.851 16.109 1.00 57.53 95 PRO A C 1
ATOM 718 O O . PRO A 1 95 ? -17.742 -20.968 16.188 1.00 57.53 95 PRO A O 1
ATOM 721 N N . VAL A 1 96 ? -16.834 -22.844 17.006 1.00 60.78 96 VAL A N 1
ATOM 722 C CA . VAL A 1 96 ? -17.650 -22.903 18.218 1.00 60.78 96 VAL A CA 1
ATOM 723 C C . VAL A 1 96 ? -17.241 -21.834 19.230 1.00 60.78 96 VAL A C 1
ATOM 725 O O . VAL A 1 96 ? -18.132 -21.232 19.797 1.00 60.78 96 VAL A O 1
ATOM 728 N N . GLN A 1 97 ? -15.959 -21.535 19.446 1.00 70.50 97 GLN A N 1
ATOM 729 C CA . GLN A 1 97 ? -15.498 -20.452 20.331 1.00 70.50 97 GLN A CA 1
ATOM 730 C C . GLN A 1 97 ? -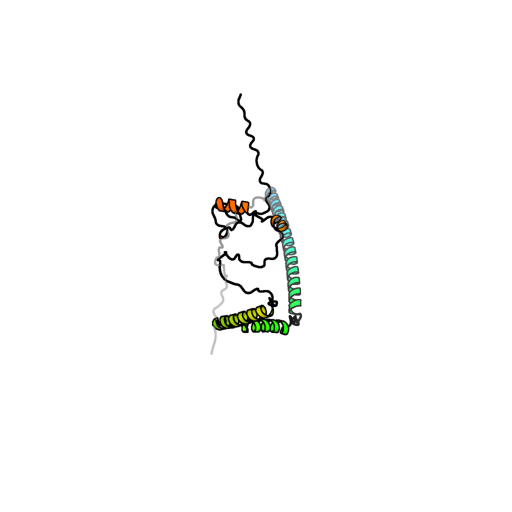15.824 -19.057 19.794 1.00 70.50 97 GLN A C 1
ATOM 732 O O . GLN A 1 97 ? -16.308 -18.233 20.562 1.00 70.50 97 GLN A O 1
ATOM 737 N N . THR A 1 98 ? -15.595 -18.768 18.511 1.00 79.88 98 THR A N 1
ATOM 738 C CA . THR A 1 98 ? -15.957 -17.476 17.906 1.00 79.88 98 THR A CA 1
ATOM 739 C C . THR A 1 98 ? -17.467 -17.333 17.814 1.00 79.88 98 THR A C 1
ATOM 741 O O . THR A 1 98 ? -17.995 -16.316 18.250 1.00 79.88 98 THR A O 1
ATOM 744 N N . HIS A 1 99 ? -18.187 -18.367 17.375 1.00 81.25 99 HIS A N 1
ATOM 745 C CA . HIS A 1 99 ? -19.650 -18.377 17.409 1.00 81.25 99 HIS A CA 1
ATOM 746 C C . HIS A 1 99 ? -20.190 -18.252 18.838 1.00 81.25 99 HIS A C 1
ATOM 748 O O . HIS A 1 99 ? -21.128 -17.497 19.061 1.00 81.25 99 HIS A O 1
ATOM 754 N N . TRP A 1 100 ? -19.599 -18.931 19.824 1.00 85.88 100 TRP A N 1
ATOM 755 C CA . TRP A 1 100 ? -19.996 -18.828 21.231 1.00 85.88 100 TRP A CA 1
ATOM 756 C C . TRP A 1 100 ? -19.697 -17.442 21.800 1.00 85.88 100 TRP A C 1
ATOM 758 O O . TRP A 1 100 ? -20.565 -16.877 22.454 1.00 85.88 100 TRP A O 1
ATOM 768 N N . HIS A 1 101 ? -18.539 -16.851 21.496 1.00 83.88 101 HIS A N 1
ATOM 769 C CA . HIS A 1 101 ? -18.201 -15.483 21.900 1.00 83.88 101 HIS A CA 1
ATOM 770 C C . HIS A 1 101 ? -19.140 -14.457 21.266 1.00 83.88 101 HIS A C 1
ATOM 772 O O . HIS A 1 101 ? -19.596 -13.544 21.950 1.00 83.88 101 HIS A O 1
ATOM 778 N N . VAL A 1 102 ? -19.459 -14.609 19.981 1.00 86.88 102 VAL A N 1
ATOM 779 C CA . VAL A 1 102 ? -20.407 -13.736 19.277 1.00 86.88 102 VAL A CA 1
ATOM 780 C C . VAL A 1 102 ? -21.814 -13.906 19.852 1.00 86.88 102 VAL A C 1
ATOM 782 O O . VAL A 1 102 ? -22.495 -12.918 20.111 1.00 86.88 102 VAL A O 1
ATOM 785 N N . LYS A 1 103 ? -22.231 -15.143 20.138 1.00 85.00 103 LYS A N 1
ATOM 786 C CA . LYS A 1 103 ? -23.530 -15.448 20.747 1.00 85.00 103 LYS A CA 1
ATOM 787 C C . LYS A 1 103 ? -23.633 -14.931 22.187 1.00 85.00 103 LYS A C 1
ATOM 789 O O . LYS A 1 103 ? -24.686 -14.435 22.568 1.00 85.00 103 LYS A O 1
ATOM 794 N N . GLN A 1 104 ? -22.545 -14.979 22.955 1.00 84.31 104 GLN A N 1
ATOM 795 C CA . GLN A 1 104 ? -22.445 -14.369 24.284 1.00 84.31 104 GLN A CA 1
ATOM 796 C C . GLN A 1 104 ? -22.538 -12.843 24.225 1.00 84.31 104 GLN A C 1
ATOM 798 O O . GLN A 1 104 ? -23.281 -12.247 24.998 1.00 84.31 104 GLN A O 1
ATOM 803 N N . GLN A 1 105 ? -21.842 -12.200 23.284 1.00 81.88 105 GLN A N 1
ATOM 804 C CA . GLN A 1 105 ? -21.939 -10.748 23.103 1.00 81.88 105 GLN A CA 1
ATOM 805 C C . GLN A 1 105 ? -23.336 -10.304 22.653 1.00 81.88 105 GLN A C 1
ATOM 807 O O . GLN A 1 105 ? -23.812 -9.258 23.086 1.00 81.88 105 GLN A O 1
ATOM 812 N N . LEU A 1 106 ? -24.007 -11.096 21.813 1.00 82.56 106 LEU A N 1
ATOM 813 C CA . LEU A 1 106 ? -25.393 -10.844 21.416 1.00 82.56 106 LEU A CA 1
ATOM 814 C C . LEU A 1 106 ? -26.360 -11.000 22.592 1.00 82.56 106 LEU A C 1
ATOM 816 O O . LEU A 1 106 ? -27.189 -10.121 22.780 1.00 82.56 106 LEU A O 1
ATOM 820 N N . ALA A 1 107 ? -26.213 -12.044 23.413 1.00 77.75 107 ALA A N 1
ATOM 821 C CA . ALA A 1 107 ? -27.026 -12.219 24.619 1.00 77.75 107 ALA A CA 1
ATOM 822 C C . ALA A 1 107 ? -26.861 -11.038 25.595 1.00 77.75 107 ALA A C 1
ATOM 824 O O . ALA A 1 107 ? -27.847 -10.427 25.984 1.00 77.75 107 ALA A O 1
ATOM 825 N N . GLN A 1 108 ? -25.618 -10.619 25.865 1.00 75.38 108 GLN A N 1
ATOM 826 C CA . GLN A 1 108 ? -25.307 -9.434 26.686 1.00 75.38 108 GLN A CA 1
ATOM 827 C C . GLN A 1 108 ? -25.931 -8.137 26.147 1.00 75.38 108 GLN A C 1
ATOM 829 O O . GLN A 1 108 ? -26.250 -7.225 26.907 1.00 75.38 108 GLN A O 1
ATOM 834 N N . LYS A 1 109 ? -26.068 -8.026 24.822 1.00 72.31 109 LYS A N 1
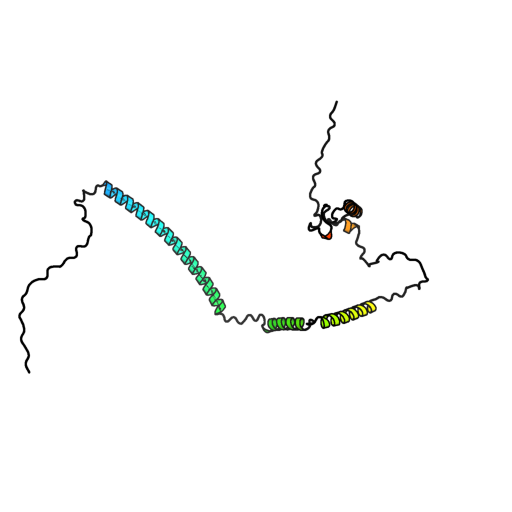ATOM 835 C CA . LYS A 1 109 ? -26.685 -6.870 24.168 1.00 72.31 109 LYS A CA 1
ATOM 836 C C . LYS A 1 109 ? -28.216 -6.949 24.168 1.00 72.31 109 LYS A C 1
ATOM 838 O O . LYS A 1 109 ? -28.854 -5.905 24.158 1.00 72.31 109 LYS A O 1
ATOM 843 N N . GLU A 1 110 ? -28.791 -8.147 24.176 1.00 65.69 110 GLU A N 1
ATOM 844 C CA . GLU A 1 110 ? -30.239 -8.372 24.282 1.00 65.69 110 GLU A CA 1
ATOM 845 C C . GLU A 1 110 ? -30.748 -8.077 25.702 1.00 65.69 110 GLU A C 1
ATOM 847 O O . GLU A 1 110 ? -31.829 -7.518 25.859 1.00 65.69 110 GLU A O 1
ATOM 852 N N . ASP A 1 111 ? -29.934 -8.362 26.725 1.00 67.94 111 ASP A N 1
ATOM 853 C CA . ASP A 1 111 ? -30.223 -8.038 28.132 1.00 67.94 111 ASP A CA 1
ATOM 854 C C . ASP A 1 111 ? -30.151 -6.526 28.443 1.00 67.94 111 ASP A C 1
ATOM 856 O O . ASP A 1 111 ? -30.513 -6.091 29.540 1.00 67.94 111 ASP A O 1
ATOM 860 N N . GLN A 1 112 ? -29.690 -5.696 27.497 1.00 71.38 112 GLN A N 1
ATOM 861 C CA . GLN A 1 112 ? -29.765 -4.243 27.637 1.00 71.38 112 GLN A CA 1
ATOM 862 C C . GLN A 1 112 ? -31.202 -3.765 27.393 1.00 71.38 112 GLN A C 1
ATOM 864 O O . GLN A 1 112 ? -31.813 -4.144 26.392 1.00 71.38 112 GLN A O 1
ATOM 869 N N . PRO A 1 113 ? -31.744 -2.879 28.247 1.00 69.88 113 PRO A N 1
ATOM 870 C CA . PRO A 1 113 ? -33.064 -2.306 28.036 1.00 69.88 113 PRO A CA 1
ATOM 871 C C . PRO A 1 113 ? -33.106 -1.571 26.690 1.00 69.88 113 PRO A C 1
ATOM 873 O O . PRO A 1 113 ? -32.464 -0.538 26.504 1.00 69.88 113 PRO A O 1
ATOM 876 N N . GLN A 1 114 ? -33.863 -2.131 25.743 1.00 76.94 114 GLN A N 1
ATOM 877 C CA . GLN A 1 114 ? -34.021 -1.591 24.386 1.00 76.94 114 GLN A CA 1
ATOM 878 C C . GLN A 1 114 ? -34.858 -0.305 24.362 1.00 76.94 114 GLN A C 1
ATOM 880 O O . GLN A 1 114 ? -34.826 0.436 23.381 1.00 76.94 114 GLN A O 1
ATOM 885 N N . ASP A 1 115 ? -35.582 -0.034 25.449 1.00 85.44 115 ASP A N 1
ATOM 886 C CA . ASP A 1 115 ? -36.477 1.101 25.600 1.00 85.44 115 ASP A CA 1
ATOM 887 C C . ASP A 1 115 ? -36.154 1.934 26.856 1.00 85.44 115 ASP A C 1
ATOM 889 O O . ASP A 1 115 ? -35.741 1.411 27.900 1.00 85.44 115 ASP A O 1
ATOM 893 N N . LEU A 1 116 ? -36.353 3.251 26.746 1.00 85.88 116 LEU A N 1
ATOM 894 C CA . LEU A 1 116 ? -36.024 4.221 27.789 1.00 85.88 116 LEU A CA 1
ATOM 895 C C . LEU A 1 116 ? -36.849 3.997 29.065 1.00 85.88 116 LEU A C 1
ATOM 897 O O . LEU A 1 116 ? -36.323 4.176 30.164 1.00 85.88 116 LEU A O 1
ATOM 901 N N . GLU A 1 117 ? -38.106 3.569 28.947 1.00 87.31 117 GLU A N 1
ATOM 902 C CA . GLU A 1 117 ? -38.966 3.272 30.097 1.00 87.31 117 GLU A CA 1
ATOM 903 C C . GLU A 1 117 ? -38.451 2.047 30.865 1.00 87.31 117 GLU A C 1
ATOM 905 O O . GLU A 1 117 ? -38.367 2.061 32.097 1.00 87.31 117 GLU A O 1
ATOM 910 N N . THR A 1 118 ? -37.986 1.028 30.134 1.00 86.62 118 THR A N 1
ATOM 911 C CA . THR A 1 118 ? -37.381 -0.183 30.718 1.00 86.62 118 THR A CA 1
ATOM 912 C C . THR A 1 118 ? -36.070 0.142 31.438 1.00 86.62 118 THR A C 1
ATOM 914 O O . THR A 1 118 ? -35.816 -0.367 32.533 1.00 86.62 118 THR A O 1
ATOM 917 N N . LEU A 1 119 ? -35.259 1.046 30.877 1.00 88.44 119 LEU A N 1
ATOM 918 C CA . LEU A 1 119 ? -34.032 1.526 31.516 1.00 88.44 119 LEU A CA 1
ATOM 919 C C . LEU A 1 119 ? -34.328 2.295 32.815 1.00 88.44 119 LEU A C 1
ATOM 921 O O . LEU A 1 119 ? -33.652 2.082 33.823 1.00 88.44 119 LEU A O 1
ATOM 925 N N . ILE A 1 120 ? -35.350 3.156 32.818 1.00 92.12 120 ILE A N 1
ATOM 926 C CA . ILE A 1 120 ? -35.758 3.923 34.007 1.00 92.12 120 ILE A CA 1
ATOM 927 C C . ILE A 1 120 ? -36.270 2.985 35.111 1.00 92.12 120 ILE A C 1
ATOM 929 O O . ILE A 1 120 ? -35.876 3.131 36.272 1.00 92.12 120 ILE A O 1
ATOM 933 N N . ALA A 1 121 ? -37.097 1.995 34.766 1.00 90.75 121 ALA A N 1
ATOM 934 C CA . ALA A 1 121 ? -37.607 1.014 35.723 1.00 90.75 121 ALA A CA 1
ATOM 935 C C . ALA A 1 121 ? -36.482 0.149 36.322 1.00 90.75 121 ALA A C 1
ATOM 937 O O . ALA A 1 121 ? -36.406 -0.013 37.544 1.00 90.75 121 ALA A O 1
ATOM 938 N N . ALA A 1 122 ? -35.561 -0.346 35.489 1.00 87.62 122 ALA A N 1
ATOM 939 C CA . ALA A 1 122 ? -34.406 -1.120 35.942 1.00 87.62 122 ALA A CA 1
ATOM 940 C C . ALA A 1 122 ? -33.482 -0.298 36.858 1.00 87.62 122 ALA A C 1
ATOM 942 O O . ALA A 1 122 ? -33.047 -0.783 37.906 1.00 87.62 122 ALA A O 1
ATOM 943 N N . ALA A 1 123 ? -33.237 0.972 36.519 1.00 90.62 123 ALA A N 1
ATOM 944 C CA . ALA A 1 123 ? -32.453 1.877 37.352 1.00 90.62 123 ALA A CA 1
ATOM 945 C C . ALA A 1 123 ? -33.114 2.119 38.719 1.00 90.62 123 ALA A C 1
ATOM 947 O O . ALA A 1 123 ? -32.429 2.092 39.743 1.00 90.62 123 ALA A O 1
ATOM 948 N N . ALA A 1 124 ? -34.438 2.293 38.764 1.00 93.38 124 ALA A N 1
ATOM 949 C CA . ALA A 1 124 ? -35.170 2.453 40.020 1.00 93.38 124 ALA A CA 1
ATOM 950 C C . ALA A 1 124 ? -35.042 1.213 40.925 1.00 93.38 124 ALA A C 1
ATOM 952 O O . ALA A 1 124 ? -34.806 1.348 42.129 1.00 93.38 124 ALA A O 1
ATOM 953 N N . ILE A 1 125 ? -35.128 0.008 40.351 1.00 91.50 125 ILE A N 1
ATOM 954 C CA . ILE A 1 125 ? -34.929 -1.256 41.077 1.00 91.50 125 ILE A CA 1
ATOM 955 C C . ILE A 1 125 ? -33.497 -1.348 41.616 1.00 91.50 125 ILE A C 1
ATOM 957 O O . ILE A 1 125 ? -33.301 -1.631 42.799 1.00 91.50 125 ILE A O 1
ATOM 961 N N . HIS A 1 126 ? -32.497 -1.053 40.783 1.00 90.75 126 HIS A N 1
ATOM 962 C CA . HIS A 1 126 ? -31.091 -1.090 41.184 1.00 90.75 126 HIS A CA 1
ATOM 963 C C . HIS A 1 126 ? -30.789 -0.100 42.321 1.00 90.75 126 HIS A C 1
ATOM 965 O O . HIS A 1 126 ? -30.146 -0.463 43.302 1.00 90.75 126 HIS A O 1
ATOM 971 N N . ILE A 1 127 ? -31.314 1.128 42.246 1.00 93.81 127 ILE A N 1
ATOM 972 C CA . ILE A 1 127 ? -31.171 2.142 43.304 1.00 93.81 127 ILE A CA 1
ATOM 973 C C . ILE A 1 127 ? -31.812 1.672 44.616 1.00 93.81 127 ILE A C 1
ATOM 975 O O . ILE A 1 127 ? -31.247 1.889 45.688 1.00 93.81 127 ILE A O 1
ATOM 979 N N . ASN A 1 128 ? -32.981 1.030 44.553 1.00 94.56 128 ASN A N 1
ATOM 980 C CA . ASN A 1 128 ? -33.645 0.497 45.742 1.00 94.56 128 ASN A CA 1
ATOM 981 C C . ASN A 1 128 ? -32.845 -0.643 46.383 1.00 94.56 128 ASN A C 1
ATOM 983 O O . ASN A 1 128 ? -32.690 -0.641 47.601 1.00 94.56 128 ASN A O 1
ATOM 987 N N . ASN A 1 129 ? -32.287 -1.552 45.580 1.00 93.00 129 ASN A N 1
ATOM 988 C CA . ASN A 1 129 ? -31.416 -2.619 46.078 1.00 93.00 129 ASN A CA 1
ATOM 989 C C . ASN A 1 129 ? -30.141 -2.064 46.708 1.00 93.00 129 ASN A C 1
ATOM 991 O O . ASN A 1 129 ? -29.829 -2.415 47.837 1.00 93.00 129 ASN A O 1
ATOM 995 N N . VAL A 1 130 ? -29.443 -1.144 46.036 1.00 92.19 130 VAL A N 1
ATOM 996 C CA . VAL A 1 130 ? -28.233 -0.514 46.591 1.00 92.19 130 VAL A CA 1
ATOM 997 C C . VAL A 1 130 ? -28.541 0.218 47.895 1.00 92.19 130 VAL A C 1
ATOM 999 O O . VAL A 1 130 ? -27.746 0.166 48.828 1.00 92.19 130 VAL A O 1
ATOM 1002 N N . ARG A 1 131 ? -29.701 0.879 47.991 1.00 90.88 131 ARG A N 1
ATOM 1003 C CA . ARG A 1 131 ? -30.128 1.524 49.235 1.00 90.88 131 ARG A CA 1
ATOM 1004 C C . ARG A 1 131 ? -30.379 0.504 50.346 1.00 90.88 131 ARG A C 1
ATOM 1006 O O . ARG A 1 131 ? -29.911 0.732 51.453 1.00 90.88 131 ARG A O 1
ATOM 1013 N N . GLY A 1 132 ? -31.053 -0.606 50.050 1.00 90.94 132 GLY A N 1
ATOM 1014 C CA . GLY A 1 132 ? -31.267 -1.686 51.016 1.00 90.94 132 GLY A CA 1
ATOM 1015 C C . GLY A 1 132 ? -29.954 -2.322 51.478 1.00 90.94 132 GLY A C 1
ATOM 1016 O O . GLY A 1 132 ? -29.713 -2.441 52.673 1.00 90.94 132 GLY A O 1
ATOM 1017 N N . GLU A 1 133 ? -29.055 -2.636 50.548 1.00 86.88 133 GLU A N 1
ATOM 1018 C CA . GLU A 1 133 ? -27.715 -3.157 50.849 1.00 86.88 133 GLU A CA 1
ATOM 1019 C C . GLU A 1 133 ? -26.894 -2.174 51.697 1.00 86.88 133 GLU A C 1
ATOM 1021 O O . GLU A 1 133 ? -26.164 -2.584 52.600 1.00 86.88 133 GLU A O 1
ATOM 1026 N N . LEU A 1 134 ? -27.029 -0.867 51.448 1.00 85.00 134 LEU A N 1
ATOM 1027 C CA . LEU A 1 134 ? -26.370 0.175 52.233 1.00 85.00 134 LEU A CA 1
ATOM 1028 C C . LEU A 1 134 ? -26.955 0.293 53.646 1.00 85.00 134 LEU A C 1
ATOM 1030 O O . LEU A 1 134 ? -26.192 0.475 54.591 1.00 85.00 134 LEU A O 1
ATOM 1034 N N . GLU A 1 135 ? -28.275 0.169 53.797 1.00 82.75 135 GLU A N 1
ATOM 1035 C CA . GLU A 1 135 ? -28.950 0.121 55.102 1.00 82.75 135 GLU A CA 1
ATOM 1036 C C . GLU A 1 135 ? -28.523 -1.117 55.906 1.00 82.75 135 GLU A C 1
ATOM 1038 O O . GLU A 1 135 ? -28.274 -1.010 57.105 1.00 82.75 135 GLU A O 1
ATOM 1043 N N . ILE A 1 136 ? -28.360 -2.270 55.249 1.00 80.81 136 ILE A N 1
ATOM 1044 C CA . ILE A 1 136 ? -27.882 -3.520 55.868 1.00 80.81 136 ILE A CA 1
ATOM 1045 C C . ILE A 1 136 ? -26.394 -3.429 56.234 1.00 80.81 136 ILE A C 1
ATOM 1047 O O . ILE A 1 136 ? -25.972 -3.920 57.280 1.00 80.81 136 ILE A O 1
ATOM 1051 N N . SER A 1 137 ? -25.593 -2.782 55.387 1.00 77.19 137 SER A N 1
ATOM 1052 C CA . SER A 1 137 ? -24.157 -2.571 55.615 1.00 77.19 137 SER A CA 1
ATOM 1053 C C . SER A 1 137 ? -23.873 -1.455 56.622 1.00 77.19 137 SER A C 1
ATOM 1055 O O . SER A 1 137 ? -22.715 -1.229 56.986 1.00 77.19 137 SER A O 1
ATOM 1057 N N . GLN A 1 138 ? -24.903 -0.731 57.065 1.00 76.88 138 GLN A N 1
ATOM 1058 C CA . GLN A 1 138 ? -24.745 0.333 58.036 1.00 76.88 138 GLN A CA 1
ATOM 1059 C C . GLN A 1 138 ? -24.494 -0.287 59.420 1.00 76.88 138 GLN A C 1
ATOM 1061 O O . GLN A 1 138 ? -25.330 -1.038 59.924 1.00 76.88 138 GLN A O 1
ATOM 1066 N N . PRO A 1 139 ? -23.351 0.005 60.069 1.00 63.44 139 PRO A N 1
ATOM 1067 C CA . PRO A 1 139 ? -23.085 -0.513 61.404 1.00 63.44 139 PRO A CA 1
ATOM 1068 C C . PRO A 1 139 ? -24.163 -0.008 62.378 1.00 63.44 139 PRO A C 1
ATOM 1070 O O . PRO A 1 139 ? -24.608 1.138 62.233 1.00 63.44 139 PRO A O 1
ATOM 1073 N N . PRO A 1 140 ? -24.566 -0.803 63.390 1.00 61.25 140 PRO A N 1
ATOM 1074 C CA . PRO A 1 140 ? -25.524 -0.369 64.398 1.00 61.25 140 PRO A CA 1
ATOM 1075 C C . PRO A 1 140 ? -24.997 0.888 65.086 1.00 61.25 140 PRO A C 1
ATOM 1077 O O . PRO A 1 140 ? -24.068 0.849 65.891 1.00 61.25 140 PRO A O 1
ATOM 1080 N N . CYS A 1 141 ? -25.558 2.043 64.745 1.00 57.81 141 CYS A N 1
ATOM 1081 C CA . CYS A 1 141 ? -25.171 3.297 65.367 1.00 57.81 141 CYS A CA 1
ATOM 1082 C C . CYS A 1 141 ? -25.930 3.415 66.700 1.00 57.81 141 CYS A C 1
ATOM 1084 O O . CYS A 1 141 ? -26.827 4.242 66.844 1.00 57.81 141 CYS A O 1
ATOM 1086 N N . GLU A 1 142 ? -25.591 2.563 67.675 1.00 52.47 142 GLU A N 1
ATOM 1087 C CA . GLU A 1 142 ? -26.246 2.489 68.997 1.00 52.47 142 GLU A CA 1
ATOM 1088 C C . GLU A 1 142 ? -26.012 3.724 69.887 1.00 52.47 142 GLU A C 1
ATOM 1090 O O . GLU A 1 142 ? -26.571 3.825 70.973 1.00 52.47 142 GLU A O 1
ATOM 1095 N N . ASN A 1 143 ? -25.254 4.724 69.432 1.00 52.91 143 ASN A N 1
ATOM 1096 C CA . ASN A 1 143 ? -24.929 5.903 70.232 1.00 52.91 143 ASN A CA 1
ATOM 1097 C C . ASN A 1 143 ? -25.386 7.195 69.551 1.00 52.91 143 ASN A C 1
ATOM 1099 O O . ASN A 1 143 ? -24.572 8.017 69.131 1.00 52.91 143 ASN A O 1
ATOM 1103 N N . ARG A 1 144 ? -26.703 7.402 69.458 1.00 46.59 144 ARG A N 1
ATOM 1104 C CA . ARG A 1 144 ? -27.269 8.734 69.204 1.00 46.59 144 ARG A CA 1
ATOM 1105 C C . ARG A 1 144 ? -28.014 9.218 70.448 1.00 46.59 144 ARG A C 1
ATOM 1107 O O . ARG A 1 144 ? -29.154 8.808 70.665 1.00 46.59 144 ARG A O 1
ATOM 1114 N N . PRO A 1 145 ? -27.426 10.116 71.258 1.00 46.69 145 PRO A N 1
ATOM 1115 C CA . PRO A 1 145 ? -28.191 10.848 72.251 1.00 46.69 145 PRO A CA 1
ATOM 1116 C C . PRO A 1 145 ? -29.291 11.666 71.559 1.00 46.69 145 PRO A C 1
ATOM 1118 O O . PRO A 1 145 ? -29.057 12.377 70.580 1.00 46.69 145 PRO A O 1
ATOM 1121 N N . LYS A 1 146 ? -30.509 11.516 72.071 1.00 48.31 146 LYS A N 1
ATOM 1122 C CA . LYS A 1 146 ? -31.737 12.224 71.692 1.00 48.31 146 LYS A CA 1
ATOM 1123 C C . LYS A 1 146 ? -31.537 13.754 71.749 1.00 48.31 146 LYS A C 1
ATOM 1125 O O . LYS A 1 146 ? -31.030 14.227 72.764 1.00 48.31 146 LYS A O 1
ATOM 1130 N N . PRO A 1 147 ? -31.935 14.550 70.736 1.00 41.03 147 PRO A N 1
ATOM 1131 C CA . PRO A 1 147 ? -31.735 15.999 70.785 1.00 41.03 147 PRO A CA 1
ATOM 1132 C C . PRO A 1 147 ? -32.904 16.722 71.482 1.00 41.03 147 PRO A C 1
ATOM 1134 O O . PRO A 1 147 ? -34.063 16.425 71.176 1.00 41.03 147 PRO A O 1
ATOM 1137 N N . PRO A 1 148 ? -32.641 17.718 72.350 1.00 41.97 148 PRO A N 1
ATOM 1138 C CA . PRO A 1 148 ? -33.538 18.842 72.577 1.00 41.97 148 PRO A CA 1
ATOM 1139 C C . PRO A 1 148 ? -33.145 20.052 71.703 1.00 41.97 148 PRO A C 1
ATOM 1141 O O . PRO A 1 148 ? -32.063 20.114 71.125 1.00 41.97 148 PRO A O 1
ATOM 1144 N N . ALA A 1 149 ? -34.090 20.977 71.563 1.00 42.31 149 ALA A N 1
ATOM 1145 C CA . ALA A 1 149 ? -34.209 21.952 70.484 1.00 42.31 149 ALA A CA 1
ATOM 1146 C C . ALA A 1 149 ? -33.194 23.126 70.448 1.00 42.31 149 ALA A C 1
ATOM 1148 O O . ALA A 1 149 ? -32.712 23.591 71.475 1.00 42.31 149 ALA A O 1
ATOM 1149 N N . THR A 1 150 ? -33.042 23.653 69.218 1.00 40.50 150 THR A N 1
ATOM 1150 C CA . THR A 1 150 ? -32.683 25.028 68.785 1.00 40.50 150 THR A CA 1
ATOM 1151 C C . THR A 1 150 ? -31.225 25.508 68.886 1.00 40.50 150 THR A C 1
ATOM 1153 O O . THR A 1 150 ? -30.747 25.808 69.970 1.00 40.50 150 THR A O 1
ATOM 1156 N N . THR A 1 151 ? -30.566 25.704 67.725 1.00 33.38 151 THR A N 1
ATOM 1157 C CA . THR A 1 151 ? -29.900 26.943 67.206 1.00 33.38 151 THR A CA 1
ATOM 1158 C C . THR A 1 151 ? -29.305 26.627 65.807 1.00 33.38 151 THR A C 1
ATOM 1160 O O . THR A 1 151 ? -28.750 25.539 65.649 1.00 33.38 151 THR A O 1
ATOM 1163 N N . PRO A 1 152 ? -29.409 27.489 64.768 1.00 44.03 152 PRO A N 1
ATOM 1164 C CA . PRO A 1 152 ? -28.869 27.187 63.441 1.00 44.03 152 PRO A CA 1
ATOM 1165 C C . PRO A 1 152 ? -27.373 27.531 63.363 1.00 44.03 152 PRO A C 1
ATOM 1167 O O . PRO A 1 152 ? -26.991 28.698 63.342 1.00 44.03 152 PRO A O 1
ATOM 1170 N N . THR A 1 153 ? -26.531 26.504 63.268 1.00 36.41 153 THR A N 1
ATOM 1171 C CA . THR A 1 153 ? -25.103 26.615 62.925 1.00 36.41 153 THR A CA 1
ATOM 1172 C C . THR A 1 153 ? -24.915 26.004 61.531 1.00 36.41 153 THR A C 1
ATOM 1174 O O . THR A 1 153 ? -25.482 24.938 61.281 1.00 36.41 153 THR A O 1
ATOM 1177 N N . PRO A 1 154 ? -24.174 26.636 60.598 1.00 37.53 154 PRO A N 1
ATOM 1178 C CA . PRO A 1 154 ? -24.063 26.148 59.226 1.00 37.53 154 PRO A CA 1
ATOM 1179 C C . PRO A 1 154 ? -23.384 24.776 59.213 1.00 37.53 154 PRO A C 1
ATOM 1181 O O . PRO A 1 154 ? -22.227 24.639 59.607 1.00 37.53 154 PRO A O 1
ATOM 1184 N N . CYS A 1 155 ? -24.118 23.749 58.783 1.00 34.50 155 CYS A N 1
ATOM 1185 C CA . CYS A 1 155 ? -23.589 22.401 58.653 1.00 34.50 155 CYS A CA 1
ATOM 1186 C C . CYS A 1 155 ? -22.563 22.368 57.518 1.00 34.50 155 CYS A C 1
ATOM 1188 O O . CYS A 1 155 ? -22.904 22.359 56.335 1.00 34.50 155 CYS A O 1
ATOM 1190 N N . THR A 1 156 ? -21.293 22.335 57.902 1.00 40.25 156 THR A N 1
ATOM 1191 C CA . THR A 1 156 ? -20.196 21.855 57.075 1.00 40.25 156 THR A CA 1
ATOM 1192 C C . THR A 1 156 ? -20.474 20.413 56.657 1.00 40.25 156 THR A C 1
ATOM 1194 O O . THR A 1 156 ? -20.813 19.553 57.472 1.00 40.25 156 THR A O 1
ATOM 1197 N N . ALA A 1 157 ? -20.349 20.152 55.357 1.00 34.53 157 ALA A N 1
ATOM 1198 C CA . ALA A 1 157 ? -20.456 18.824 54.780 1.00 34.53 157 ALA A CA 1
ATOM 1199 C C . ALA A 1 157 ? -19.296 17.951 55.284 1.00 34.53 157 ALA A C 1
ATOM 1201 O O . ALA A 1 157 ? -18.194 17.985 54.737 1.00 34.53 157 ALA A O 1
ATOM 1202 N N . ASN A 1 158 ? -19.539 17.160 56.329 1.00 42.88 158 ASN A N 1
ATOM 1203 C CA . ASN A 1 158 ? -18.618 16.119 56.777 1.00 42.88 158 ASN A CA 1
ATOM 1204 C C . ASN A 1 158 ? -18.679 14.943 55.791 1.00 42.88 158 ASN A C 1
ATOM 1206 O O . ASN A 1 158 ? -19.288 13.910 56.057 1.00 42.88 158 ASN A O 1
ATOM 1210 N N . THR A 1 159 ? -18.064 15.128 54.623 1.00 34.53 159 THR A N 1
ATOM 1211 C CA . THR A 1 159 ? -17.709 14.032 53.721 1.00 34.53 159 THR A CA 1
ATOM 1212 C C . THR A 1 159 ? -16.524 13.315 54.355 1.00 34.53 159 THR A C 1
ATOM 1214 O O . THR A 1 159 ? -15.462 13.916 54.529 1.00 34.53 159 THR A O 1
ATOM 1217 N N . GLY A 1 160 ? -16.710 12.054 54.751 1.00 47.41 160 GLY A N 1
ATOM 1218 C CA . GLY A 1 160 ? -15.633 11.184 55.217 1.00 47.41 160 GLY A CA 1
ATOM 1219 C C . GLY A 1 160 ? -14.548 11.101 54.149 1.00 47.41 160 GLY A C 1
ATOM 1220 O O . GLY A 1 160 ? -14.669 10.363 53.179 1.00 47.41 160 GLY A O 1
ATOM 1221 N N . THR A 1 161 ? -13.515 11.918 54.306 1.00 44.62 161 THR A N 1
ATOM 1222 C CA . THR A 1 161 ? -12.367 11.974 53.405 1.00 44.62 161 THR A CA 1
ATOM 1223 C C . THR A 1 161 ? -11.255 11.178 54.087 1.00 44.62 161 THR A C 1
ATOM 1225 O O . THR A 1 161 ? -11.033 11.402 55.284 1.00 44.62 161 THR A O 1
ATOM 1228 N N . PRO A 1 162 ? -10.539 10.264 53.403 1.00 50.47 162 PRO A N 1
ATOM 1229 C CA . PRO A 1 162 ? -9.285 9.740 53.936 1.00 50.47 162 PRO A CA 1
ATOM 1230 C C . PRO A 1 162 ? -8.422 10.949 54.300 1.00 50.47 162 PRO A C 1
ATOM 1232 O O . PRO A 1 162 ? -8.322 11.872 53.492 1.00 50.47 162 PRO A O 1
ATOM 1235 N N . ARG A 1 163 ? -7.872 11.016 55.519 1.00 62.69 163 ARG A N 1
ATOM 1236 C CA . ARG A 1 163 ? -7.001 12.134 55.912 1.00 62.69 163 ARG A CA 1
ATOM 1237 C C . ARG A 1 163 ? -5.764 12.099 55.017 1.00 62.69 163 ARG A C 1
ATOM 1239 O O . ARG A 1 163 ? -4.832 11.352 55.289 1.00 62.69 163 ARG A O 1
ATOM 1246 N N . ILE A 1 164 ? -5.796 12.850 53.921 1.00 65.50 164 ILE A N 1
ATOM 1247 C CA . ILE A 1 164 ? -4.663 12.986 53.015 1.00 65.50 164 ILE A CA 1
ATOM 1248 C C . ILE A 1 164 ? -3.546 13.672 53.805 1.00 65.50 164 ILE A C 1
ATOM 1250 O O . ILE A 1 164 ? -3.769 14.725 54.408 1.00 65.50 164 ILE A O 1
ATOM 1254 N N . ASP A 1 165 ? -2.367 13.053 53.826 1.00 73.00 165 ASP A N 1
ATOM 1255 C CA . ASP A 1 165 ? -1.183 13.602 54.476 1.00 73.00 165 ASP A CA 1
ATOM 1256 C C . ASP A 1 165 ? -0.832 14.958 53.838 1.00 73.00 165 ASP A C 1
ATOM 1258 O O . ASP A 1 165 ? -0.541 15.062 52.641 1.00 73.00 165 ASP A O 1
ATOM 1262 N N . SER A 1 166 ? -0.915 16.019 54.643 1.00 70.44 166 SER A N 1
ATOM 1263 C CA . SER A 1 166 ? -0.672 17.395 54.201 1.00 70.44 166 SER A CA 1
ATOM 1264 C C . SER A 1 166 ? 0.750 17.598 53.693 1.00 70.44 166 SER A C 1
ATOM 1266 O O . SER A 1 166 ? 0.965 18.447 52.823 1.00 70.44 166 SER A O 1
ATOM 1268 N N . ASP A 1 167 ? 1.709 16.818 54.188 1.00 74.88 167 ASP A N 1
ATOM 1269 C CA . ASP A 1 167 ? 3.102 16.941 53.774 1.00 74.88 167 ASP A CA 1
ATOM 1270 C C . ASP A 1 167 ? 3.333 16.262 52.415 1.00 74.88 167 ASP A C 1
ATOM 1272 O O . ASP A 1 167 ? 4.030 16.813 51.560 1.00 74.88 167 ASP A O 1
ATOM 1276 N N . GLN A 1 168 ? 2.629 15.158 52.132 1.00 74.19 168 GLN A N 1
ATOM 1277 C CA . GLN A 1 168 ? 2.616 14.535 50.802 1.00 74.19 168 GLN A CA 1
ATOM 1278 C C . GLN A 1 168 ? 1.926 15.423 49.752 1.00 74.19 168 GLN A C 1
ATOM 1280 O O . GLN A 1 168 ? 2.378 15.498 48.608 1.00 74.19 168 GLN A O 1
ATOM 1285 N N . LEU A 1 169 ? 0.861 16.137 50.132 1.00 75.44 169 LEU A N 1
ATOM 1286 C CA . LEU A 1 169 ? 0.194 17.093 49.243 1.00 75.44 169 LEU A CA 1
ATOM 1287 C C . LEU A 1 169 ? 1.105 18.258 48.867 1.00 75.44 169 LEU A C 1
ATOM 1289 O O . LEU A 1 169 ? 1.168 18.604 47.691 1.00 75.44 169 LEU A O 1
ATOM 1293 N N . LYS A 1 170 ? 1.839 18.828 49.827 1.00 76.19 170 LYS A N 1
ATOM 1294 C CA . LYS A 1 170 ? 2.797 19.916 49.567 1.00 76.19 170 LYS A CA 1
ATOM 1295 C C . LYS A 1 170 ? 3.967 19.491 48.679 1.00 76.19 170 LYS A C 1
ATOM 1297 O O . LYS A 1 170 ? 4.533 20.338 47.996 1.00 76.19 170 LYS A O 1
ATOM 1302 N N . ALA A 1 171 ? 4.317 18.204 48.672 1.00 74.50 171 ALA A N 1
ATOM 1303 C CA . ALA A 1 171 ? 5.352 17.649 47.802 1.00 74.50 171 ALA A CA 1
ATOM 1304 C C . ALA A 1 171 ? 4.891 17.459 46.342 1.00 74.50 171 ALA A C 1
ATOM 1306 O O . ALA A 1 171 ? 5.714 17.185 45.467 1.00 74.50 171 ALA A O 1
ATOM 1307 N N . ASN A 1 172 ? 3.592 17.597 46.051 1.00 73.94 172 ASN A N 1
ATOM 1308 C CA . ASN A 1 172 ? 3.083 17.480 44.690 1.00 73.94 172 ASN A CA 1
ATOM 1309 C C . ASN A 1 172 ? 3.544 18.692 43.850 1.00 73.94 172 ASN A C 1
ATOM 1311 O O . ASN A 1 172 ? 3.270 19.828 44.236 1.00 73.94 172 ASN A O 1
ATOM 1315 N N . PRO A 1 173 ? 4.174 18.493 42.676 1.00 70.88 173 PRO A N 1
ATOM 1316 C CA . PRO A 1 173 ? 4.605 19.593 41.803 1.00 70.88 173 PRO A CA 1
ATOM 1317 C C . PRO A 1 173 ? 3.452 20.490 41.322 1.00 70.88 173 PRO A C 1
ATOM 1319 O O . PRO A 1 173 ? 3.683 21.622 40.908 1.00 70.88 173 PRO A O 1
ATOM 1322 N N . ASN A 1 174 ? 2.211 20.005 41.404 1.00 72.88 174 ASN A N 1
ATOM 1323 C CA . ASN A 1 174 ? 0.996 20.746 41.073 1.00 72.88 174 ASN A CA 1
ATOM 1324 C C . ASN A 1 174 ? 0.311 21.366 42.306 1.00 72.88 174 ASN A C 1
ATOM 1326 O O . ASN A 1 174 ? -0.794 21.900 42.186 1.00 72.88 174 ASN A O 1
ATOM 1330 N N . TYR A 1 175 ? 0.917 21.278 43.495 1.00 79.81 175 TYR A N 1
ATOM 1331 C CA . TYR A 1 175 ? 0.360 21.866 44.707 1.00 79.81 175 TYR A CA 1
ATOM 1332 C C . TYR A 1 175 ? 0.518 23.384 44.705 1.00 79.81 175 TYR A C 1
ATOM 1334 O O . TYR A 1 175 ? 1.616 23.925 44.595 1.00 79.81 175 TYR A O 1
ATOM 1342 N N . VAL A 1 176 ? -0.604 24.077 44.884 1.00 77.62 176 VAL A N 1
ATOM 1343 C CA . VAL A 1 176 ? -0.647 25.528 45.054 1.00 77.62 176 VAL A CA 1
ATOM 1344 C C . VAL A 1 176 ? -1.179 25.823 46.451 1.00 77.62 176 VAL A C 1
ATOM 1346 O O . VAL A 1 176 ? -2.328 25.497 46.774 1.00 77.62 176 VAL A O 1
ATOM 1349 N N . SER A 1 177 ? -0.342 26.459 47.275 1.00 81.38 177 SER A N 1
ATOM 1350 C CA . SER A 1 177 ? -0.697 26.885 48.632 1.00 81.38 177 SER A CA 1
ATOM 1351 C C . SER A 1 177 ? -1.984 27.709 48.639 1.00 81.38 177 SER A C 1
ATOM 1353 O O . SER A 1 177 ? -2.268 28.457 47.704 1.00 81.38 177 SER A O 1
ATOM 1355 N N . GLU A 1 178 ? -2.764 27.611 49.715 1.00 82.81 178 GLU A N 1
ATOM 1356 C CA . GLU A 1 178 ? -4.052 28.313 49.821 1.00 82.81 178 GLU A CA 1
ATOM 1357 C C . GLU A 1 178 ? -3.906 29.832 49.663 1.00 82.81 178 GLU A C 1
ATOM 1359 O O . GLU A 1 178 ? -4.724 30.464 48.997 1.00 82.81 178 GLU A O 1
ATOM 1364 N N . ALA A 1 179 ? -2.815 30.389 50.199 1.00 83.06 179 ALA A N 1
ATOM 1365 C CA . ALA A 1 179 ? -2.459 31.797 50.062 1.00 83.06 179 ALA A CA 1
ATOM 1366 C C . ALA A 1 179 ? -2.207 32.205 48.599 1.00 83.06 179 ALA A C 1
ATOM 1368 O O . ALA A 1 179 ? -2.698 33.238 48.156 1.00 83.06 179 ALA A O 1
ATOM 1369 N N . GLU A 1 180 ? -1.517 31.370 47.817 1.00 83.06 180 GLU A N 1
ATOM 1370 C CA . GLU A 1 180 ? -1.268 31.634 46.394 1.00 83.06 180 GLU A CA 1
ATOM 1371 C C . GLU A 1 180 ? -2.558 31.488 45.573 1.00 83.06 180 GLU A C 1
ATOM 1373 O O . GLU A 1 180 ? -2.852 32.320 44.714 1.00 83.06 180 GLU A O 1
ATOM 1378 N N . ARG A 1 181 ? -3.408 30.502 45.900 1.00 83.12 181 ARG A N 1
ATOM 1379 C CA . ARG A 1 181 ? -4.759 30.397 45.318 1.00 83.12 181 ARG A CA 1
ATOM 1380 C C . ARG A 1 181 ? -5.627 31.610 45.653 1.00 83.12 181 ARG A C 1
ATOM 1382 O O . ARG A 1 181 ? -6.506 31.951 44.865 1.00 83.12 181 ARG A O 1
ATOM 1389 N N . GLN A 1 182 ? -5.456 32.219 46.826 1.00 84.56 182 GLN A N 1
ATOM 1390 C CA . GLN A 1 182 ? -6.173 33.436 47.213 1.00 84.56 182 GLN A CA 1
ATOM 1391 C C . GLN A 1 182 ? -5.657 34.645 46.431 1.00 84.56 182 GLN A C 1
ATOM 1393 O O . GLN A 1 182 ? -6.457 35.288 45.760 1.00 84.56 182 GLN A O 1
ATOM 1398 N N . ARG A 1 183 ? -4.336 34.862 46.392 1.00 86.06 183 ARG A N 1
ATOM 1399 C CA . ARG A 1 183 ? -3.702 35.926 45.595 1.00 86.06 183 ARG A CA 1
ATOM 1400 C C . ARG A 1 183 ? -4.138 35.879 44.129 1.00 86.06 183 ARG A C 1
ATOM 1402 O O . ARG A 1 183 ? -4.516 36.895 43.559 1.00 86.06 183 ARG A O 1
ATOM 1409 N N . GLN A 1 184 ? -4.149 34.691 43.525 1.00 87.56 184 GLN A N 1
ATOM 1410 C CA . GLN A 1 184 ? -4.588 34.520 42.138 1.00 87.56 184 GLN A CA 1
ATOM 1411 C C . GLN A 1 184 ? -6.078 34.830 41.946 1.00 87.56 184 GLN A C 1
ATOM 1413 O O . GLN A 1 184 ? -6.446 35.382 40.912 1.00 87.56 184 GLN A O 1
ATOM 1418 N N . ARG A 1 185 ? -6.942 34.531 42.927 1.00 83.81 185 ARG A N 1
ATOM 1419 C CA . ARG A 1 185 ? -8.358 34.939 42.883 1.00 83.81 185 ARG A CA 1
ATOM 1420 C C . ARG A 1 185 ? -8.507 36.455 42.983 1.00 83.81 185 ARG A C 1
ATOM 1422 O O . ARG A 1 185 ? -9.270 37.022 42.201 1.00 83.81 185 ARG A O 1
ATOM 1429 N N . ASP A 1 186 ? -7.752 37.090 43.874 1.00 87.94 186 ASP A N 1
ATOM 1430 C CA . ASP A 1 186 ? -7.781 38.542 44.084 1.00 87.94 186 ASP A CA 1
ATO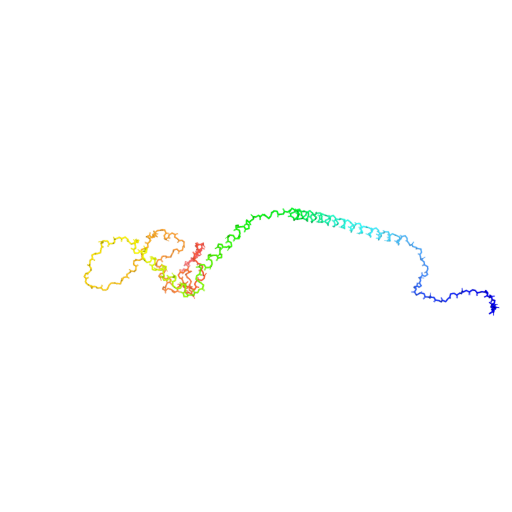M 1431 C C . ASP A 1 186 ? -7.284 39.294 42.835 1.00 87.94 186 ASP A C 1
ATOM 1433 O O . ASP A 1 186 ? -7.888 40.278 42.406 1.00 87.94 186 ASP A O 1
ATOM 1437 N N . GLU A 1 187 ? -6.256 38.761 42.171 1.00 87.69 187 GLU A N 1
ATOM 1438 C CA . GLU A 1 187 ? -5.694 39.290 40.919 1.00 87.69 187 GLU A CA 1
ATOM 1439 C C . GLU A 1 187 ? -6.442 38.819 39.654 1.00 87.69 187 GLU A C 1
ATOM 1441 O O . GLU A 1 187 ? -6.054 39.160 38.535 1.00 87.69 187 GLU A O 1
ATOM 1446 N N . LYS A 1 188 ? -7.532 38.048 39.803 1.00 86.94 188 LYS A N 1
ATOM 1447 C CA . LYS A 1 188 ? -8.332 37.472 38.700 1.00 86.94 188 LYS A CA 1
ATOM 1448 C C . LYS A 1 188 ? -7.496 36.672 37.688 1.00 86.94 188 LYS A C 1
ATOM 1450 O O . LYS A 1 188 ? -7.760 36.682 36.482 1.00 86.94 188 LYS A O 1
ATOM 1455 N N . LEU A 1 189 ? -6.493 35.962 38.187 1.00 85.69 189 LEU A N 1
ATOM 1456 C CA . LEU A 1 189 ? -5.653 35.042 37.435 1.00 85.69 189 LEU A CA 1
ATOM 1457 C C . LEU A 1 189 ? -6.252 33.631 37.453 1.00 85.69 189 LEU A C 1
ATOM 1459 O O . LEU A 1 189 ? -6.944 33.220 38.387 1.00 85.69 189 LEU A O 1
ATOM 1463 N N . CYS A 1 190 ? -5.968 32.855 36.412 1.00 86.56 190 CYS A N 1
ATOM 1464 C CA . CYS A 1 190 ? -6.358 31.454 36.363 1.00 86.56 190 CYS A CA 1
ATOM 1465 C C . CYS A 1 190 ? -5.588 30.631 37.407 1.00 86.56 190 CYS A C 1
ATOM 1467 O O . CYS A 1 190 ? -4.361 30.621 37.398 1.00 86.56 190 CYS A O 1
ATOM 1469 N N . ILE A 1 191 ? -6.306 29.857 38.228 1.00 82.38 191 ILE A N 1
ATOM 1470 C CA . ILE A 1 191 ? -5.721 29.039 39.308 1.00 82.38 191 ILE A CA 1
ATOM 1471 C C . ILE A 1 191 ? -4.779 27.937 38.800 1.00 82.38 191 ILE A C 1
ATOM 1473 O O . ILE A 1 191 ? -3.871 27.507 39.503 1.00 82.38 191 ILE A O 1
ATOM 1477 N N . LYS A 1 192 ? -4.975 27.472 37.562 1.00 80.75 192 LYS A N 1
ATOM 1478 C CA . LYS A 1 192 ? -4.193 26.374 36.980 1.00 80.75 192 LYS A CA 1
ATOM 1479 C C . LYS A 1 192 ? -2.855 26.842 36.405 1.00 80.75 192 LYS A C 1
ATOM 1481 O O . LYS A 1 192 ? -1.846 26.162 36.564 1.00 80.75 192 LYS A O 1
ATOM 1486 N N . CYS A 1 193 ? -2.842 27.992 35.726 1.00 82.81 193 CYS A N 1
ATOM 1487 C CA . CYS A 1 193 ? -1.670 28.464 34.979 1.00 82.81 193 CYS A CA 1
ATOM 1488 C C . CYS A 1 193 ? -1.132 29.833 35.427 1.00 82.81 193 CYS A C 1
ATOM 1490 O O . CYS A 1 193 ? -0.115 30.278 34.896 1.00 82.81 193 CYS A O 1
ATOM 1492 N N . GLY A 1 194 ? -1.808 30.527 36.346 1.00 81.00 194 GLY A N 1
ATOM 1493 C CA . GLY A 1 194 ? -1.418 31.845 36.855 1.00 81.00 194 GLY A CA 1
ATOM 1494 C C . GLY A 1 194 ? -1.515 32.992 35.840 1.00 81.00 194 GLY A C 1
ATOM 1495 O O . GLY A 1 194 ? -0.934 34.046 36.067 1.00 81.00 194 GLY A O 1
ATOM 1496 N N . LYS A 1 195 ? -2.206 32.810 34.702 1.00 82.88 195 LYS A N 1
ATOM 1497 C CA . LYS A 1 195 ? -2.340 33.845 33.658 1.00 82.88 195 LYS A CA 1
ATOM 1498 C C . LYS A 1 195 ? -3.696 34.537 33.736 1.00 82.88 195 LYS A C 1
ATOM 1500 O O . LYS A 1 195 ? -4.709 33.891 33.998 1.00 82.88 195 LYS A O 1
ATOM 1505 N N . ALA A 1 196 ? -3.713 35.834 33.445 1.00 78.00 196 ALA A N 1
ATOM 1506 C CA . ALA A 1 196 ? -4.943 36.570 33.177 1.00 78.00 196 ALA A CA 1
ATOM 1507 C C . ALA A 1 196 ? -5.581 36.082 31.859 1.00 78.00 196 ALA A C 1
ATOM 1509 O O . ALA A 1 196 ? -4.902 35.450 31.045 1.00 78.00 196 ALA A O 1
ATOM 1510 N N . ARG A 1 197 ? -6.851 36.452 31.628 1.00 74.25 197 ARG A N 1
ATOM 1511 C CA . ARG A 1 197 ? -7.667 36.278 30.396 1.00 74.25 197 ARG A CA 1
ATOM 1512 C C . ARG A 1 197 ? -8.696 35.146 30.376 1.00 74.25 197 ARG A C 1
ATOM 1514 O O . ARG A 1 197 ? -9.554 35.192 29.506 1.00 74.25 197 ARG A O 1
ATOM 1521 N N . HIS A 1 198 ? -8.653 34.173 31.283 1.00 83.94 198 HIS A N 1
ATOM 1522 C CA . HIS A 1 198 ? -9.627 33.072 31.280 1.00 83.94 198 HIS A CA 1
ATOM 1523 C C . HIS A 1 198 ? -9.890 32.528 32.685 1.00 83.94 198 HIS A C 1
ATOM 1525 O O . HIS A 1 198 ? -9.053 32.663 33.587 1.00 83.94 198 HIS A O 1
ATOM 1531 N N . ARG A 1 199 ? -11.057 31.906 32.876 1.00 78.88 199 ARG A N 1
ATOM 1532 C CA . ARG A 1 199 ? -11.396 31.221 34.134 1.00 78.88 199 ARG A CA 1
ATOM 1533 C C . ARG A 1 199 ? -10.778 29.826 34.174 1.00 78.88 199 ARG A C 1
ATOM 1535 O O . ARG A 1 199 ? -10.457 29.250 33.144 1.00 78.88 199 ARG A O 1
ATOM 1542 N N . PHE A 1 200 ? -10.674 29.244 35.369 1.00 78.31 200 PHE A N 1
ATOM 1543 C CA . PHE A 1 200 ? -10.157 27.881 35.554 1.00 78.31 200 PHE A CA 1
ATOM 1544 C C . PHE A 1 200 ? -10.806 26.850 34.607 1.00 78.31 200 PHE A C 1
ATOM 1546 O O . PHE A 1 200 ? -10.092 26.053 34.007 1.00 78.31 200 PHE A O 1
ATOM 1553 N N . ALA A 1 201 ? -12.131 26.910 34.423 1.00 78.88 201 ALA A N 1
ATOM 1554 C CA . ALA A 1 201 ? -12.878 25.996 33.551 1.00 78.88 201 ALA A CA 1
ATOM 1555 C C . ALA A 1 201 ? -12.525 26.121 32.054 1.00 78.88 201 ALA A C 1
ATOM 1557 O O . ALA A 1 201 ? -12.689 25.170 31.303 1.00 78.88 201 ALA A O 1
ATOM 1558 N N . GLU A 1 202 ? -12.006 27.274 31.632 1.00 81.25 202 GLU A N 1
ATOM 1559 C CA . GLU A 1 202 ? -11.622 27.588 30.247 1.00 81.25 202 GLU A CA 1
ATOM 1560 C C . GLU A 1 202 ? -10.112 27.372 30.012 1.00 81.25 202 GLU A C 1
ATOM 1562 O O . GLU A 1 202 ? -9.574 27.653 28.941 1.00 81.25 202 GLU A O 1
ATOM 1567 N N . CYS A 1 203 ? -9.382 26.911 31.035 1.00 83.31 203 CYS A N 1
ATOM 1568 C CA . CYS A 1 203 ? -7.934 26.768 30.988 1.00 83.31 203 CYS A CA 1
ATOM 1569 C C . CYS A 1 203 ? -7.508 25.496 30.247 1.00 83.31 203 CYS A C 1
ATOM 1571 O O . CYS A 1 203 ? -7.395 24.413 30.834 1.00 83.31 203 CYS A O 1
ATOM 1573 N N . HIS A 1 204 ? -7.182 25.649 28.965 1.00 78.88 204 HIS A N 1
ATOM 15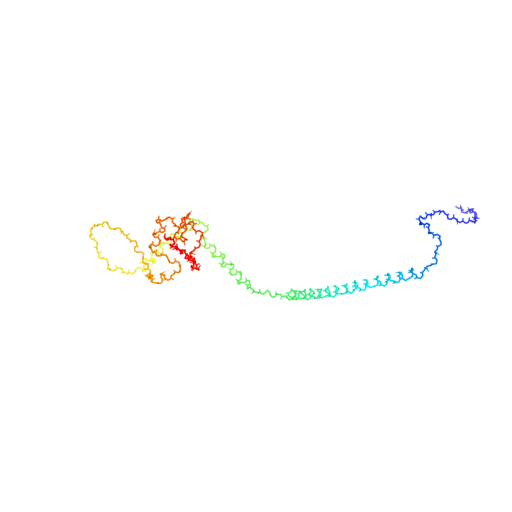74 C CA . HIS A 1 204 ? -6.588 24.579 28.158 1.00 78.88 204 HIS A CA 1
ATOM 1575 C C . HIS A 1 204 ? -5.093 24.363 28.432 1.00 78.88 204 HIS A C 1
ATOM 1577 O O . HIS A 1 204 ? -4.549 23.317 28.083 1.00 78.88 204 HIS A O 1
ATOM 1583 N N . THR A 1 205 ? -4.414 25.302 29.099 1.00 71.69 205 THR A N 1
ATOM 1584 C CA . THR A 1 205 ? -3.058 25.062 29.610 1.00 71.69 205 THR A CA 1
ATOM 1585 C C . THR A 1 205 ? -3.096 23.952 30.660 1.00 71.69 205 THR A C 1
ATOM 1587 O O . THR A 1 205 ? -3.939 23.963 31.558 1.00 71.69 205 THR A O 1
ATOM 1590 N N . GLY A 1 206 ? -2.213 22.958 30.528 1.00 67.00 206 GLY A N 1
ATOM 1591 C CA . GLY A 1 206 ? -2.021 21.901 31.524 1.00 67.00 206 GLY A CA 1
ATOM 1592 C C . GLY A 1 206 ? -1.622 22.457 32.896 1.00 67.00 206 GLY A C 1
ATOM 1593 O O . GLY A 1 206 ? -1.450 23.665 33.068 1.00 67.00 206 GLY A O 1
ATOM 1594 N N . TRP A 1 207 ? -1.500 21.580 33.893 1.00 71.62 207 TRP A N 1
ATOM 1595 C CA . TRP A 1 207 ? -0.917 21.980 35.174 1.00 71.62 207 TRP A CA 1
ATOM 1596 C C . TRP A 1 207 ? 0.504 22.508 34.962 1.00 71.62 207 TRP A C 1
ATOM 1598 O O . TRP A 1 207 ? 1.197 22.079 34.036 1.00 71.62 207 TRP A O 1
ATOM 1608 N N . LYS A 1 208 ? 0.916 23.474 35.787 1.00 62.25 208 LYS A N 1
ATOM 1609 C CA . LYS A 1 208 ? 2.267 24.036 35.759 1.00 62.25 208 LYS A CA 1
ATOM 1610 C C . LYS A 1 208 ? 3.276 22.886 35.905 1.00 62.25 208 LYS A C 1
ATOM 1612 O O . LYS A 1 208 ? 3.362 22.271 36.958 1.00 62.25 208 LYS A O 1
ATOM 1617 N N . GLY A 1 209 ? 3.996 22.570 34.825 1.00 55.22 209 GLY A N 1
ATOM 1618 C CA . GLY A 1 209 ? 5.098 21.610 34.872 1.00 55.22 209 GLY A CA 1
ATOM 1619 C C . GLY A 1 209 ? 6.203 22.113 35.808 1.00 55.22 209 GLY A C 1
ATOM 1620 O O . GLY A 1 209 ? 6.255 23.318 36.065 1.00 55.22 209 GLY A O 1
ATOM 1621 N N . PRO A 1 210 ? 7.076 21.229 36.325 1.00 45.41 210 PRO A N 1
ATOM 1622 C CA . PRO A 1 210 ? 8.150 21.631 37.229 1.00 45.41 210 PRO A CA 1
ATOM 1623 C C . PRO A 1 210 ? 8.959 22.764 36.587 1.00 45.41 210 PRO A C 1
ATOM 1625 O O . PRO A 1 210 ? 9.520 22.584 35.504 1.00 45.41 210 PRO A O 1
ATOM 1628 N N . ASP A 1 211 ? 8.950 23.939 37.227 1.00 46.78 211 ASP A N 1
ATOM 1629 C CA . ASP A 1 211 ? 9.611 25.157 36.755 1.00 46.78 211 ASP A CA 1
ATOM 1630 C C . ASP A 1 211 ? 11.094 24.841 36.478 1.00 46.78 211 ASP A C 1
ATOM 1632 O O . ASP A 1 211 ? 11.915 24.753 37.392 1.00 46.78 211 ASP A O 1
ATOM 1636 N N . LYS A 1 212 ? 11.465 24.677 35.204 1.00 42.44 212 LYS A N 1
ATOM 1637 C CA . LYS A 1 212 ? 12.864 24.767 34.793 1.00 42.44 212 LYS A CA 1
ATOM 1638 C C . LYS A 1 212 ? 13.197 26.245 34.633 1.00 42.44 212 LYS A C 1
ATOM 1640 O O . LYS A 1 212 ? 12.825 26.854 33.641 1.00 42.44 212 LYS A O 1
ATOM 1645 N N . GLY A 1 213 ? 13.860 26.791 35.652 1.00 39.38 213 GLY A N 1
ATOM 1646 C CA . GLY A 1 213 ? 14.708 27.981 35.577 1.00 39.38 213 GLY A CA 1
ATOM 1647 C C . GLY A 1 213 ? 14.081 29.221 34.943 1.00 39.38 213 GLY A C 1
ATOM 1648 O O . GLY A 1 213 ? 14.352 29.529 33.788 1.00 39.38 213 GLY A O 1
ATOM 1649 N N . LYS A 1 214 ? 13.342 30.008 35.733 1.00 41.59 214 LYS A N 1
ATOM 1650 C CA . LYS A 1 214 ? 13.266 31.451 35.472 1.00 41.59 214 LYS A CA 1
ATOM 1651 C C . LYS A 1 214 ? 14.556 32.082 35.996 1.00 41.59 214 LYS A C 1
ATOM 1653 O O . LYS A 1 214 ? 14.743 32.253 37.198 1.00 41.59 214 LYS A O 1
ATOM 1658 N N . GLU A 1 215 ? 15.473 32.335 35.077 1.00 37.34 215 GLU A N 1
ATOM 1659 C CA . GLU A 1 215 ? 16.679 33.123 35.285 1.00 37.34 215 GLU A CA 1
ATOM 1660 C C . GLU A 1 215 ? 16.247 34.550 35.659 1.00 37.34 215 GLU A C 1
ATOM 1662 O O . GLU A 1 215 ? 15.818 35.342 34.822 1.00 37.34 215 GLU A O 1
ATOM 1667 N N . THR A 1 216 ? 16.250 34.865 36.954 1.00 43.12 216 THR A N 1
ATOM 1668 C CA . THR A 1 216 ? 16.084 36.243 37.416 1.00 43.12 216 THR A CA 1
ATOM 1669 C C . THR A 1 216 ? 17.376 36.981 37.105 1.00 43.12 216 THR A C 1
ATOM 1671 O O . THR A 1 216 ? 18.347 36.889 37.860 1.00 43.12 216 THR A O 1
ATOM 1674 N N . ALA A 1 217 ? 17.390 37.689 35.978 1.00 37.12 217 ALA A N 1
ATOM 1675 C CA . ALA A 1 217 ? 18.404 38.680 35.676 1.00 37.12 217 ALA A CA 1
ATOM 1676 C C . ALA A 1 217 ? 18.466 39.693 36.831 1.00 37.12 217 ALA A C 1
ATOM 1678 O O . ALA A 1 217 ? 17.502 40.408 37.112 1.00 37.12 217 ALA A O 1
ATOM 1679 N N . LYS A 1 218 ? 19.610 39.715 37.519 1.00 44.19 218 LYS A N 1
ATOM 1680 C CA . LYS A 1 218 ? 20.019 40.815 38.390 1.00 44.19 218 LYS A CA 1
ATOM 1681 C C . LYS A 1 218 ? 20.095 42.074 37.528 1.00 44.19 218 LYS A C 1
ATOM 1683 O O . LYS A 1 218 ? 21.006 42.191 36.715 1.00 44.19 218 LYS A O 1
ATOM 1688 N N . VAL A 1 219 ? 19.184 43.018 37.724 1.00 40.81 219 VAL A N 1
ATOM 1689 C CA . VAL A 1 219 ? 19.466 44.416 37.392 1.00 40.81 219 VAL A CA 1
ATOM 1690 C C . VAL A 1 219 ? 20.080 45.017 38.647 1.00 40.81 219 VAL A C 1
ATOM 1692 O O . VAL A 1 219 ? 19.403 45.226 39.650 1.00 40.81 219 VAL A O 1
ATOM 1695 N N . ALA A 1 220 ? 21.400 45.173 38.610 1.00 38.56 220 ALA A N 1
ATOM 1696 C CA . ALA A 1 220 ? 22.123 46.028 39.528 1.00 38.56 220 ALA A CA 1
ATOM 1697 C C . ALA A 1 220 ? 21.873 47.476 39.087 1.00 38.56 220 ALA A C 1
ATOM 1699 O O . ALA A 1 220 ? 22.360 47.884 38.036 1.00 38.56 220 ALA A O 1
ATOM 1700 N N . GLU A 1 221 ? 21.111 48.242 39.865 1.00 46.44 221 GLU A N 1
ATOM 1701 C CA . GLU A 1 221 ? 21.233 49.699 39.827 1.00 46.44 221 GLU A CA 1
ATOM 1702 C C . GLU A 1 221 ? 22.507 50.065 40.592 1.00 46.44 221 GLU A C 1
ATOM 1704 O O . GLU A 1 221 ? 22.558 50.042 41.822 1.00 46.44 221 GLU A O 1
ATOM 1709 N N . MET A 1 222 ? 23.566 50.340 39.832 1.00 37.19 222 MET A N 1
ATOM 1710 C CA . MET A 1 222 ? 24.687 51.141 40.300 1.00 37.19 222 MET A CA 1
ATOM 1711 C C . MET A 1 222 ? 24.193 52.580 40.452 1.00 37.19 222 MET A C 1
ATOM 1713 O O . MET A 1 222 ? 23.860 53.238 39.470 1.00 37.19 222 MET A O 1
ATOM 1717 N N . LEU A 1 223 ? 24.147 53.050 41.695 1.00 46.00 223 LEU A N 1
ATOM 1718 C CA . LEU A 1 223 ? 24.179 54.471 42.010 1.00 46.00 223 LEU A CA 1
ATOM 1719 C C . LEU A 1 223 ? 25.565 55.007 41.624 1.00 46.00 223 LEU A C 1
ATOM 1721 O O . LEU A 1 223 ? 26.529 54.818 42.361 1.00 46.00 223 LEU A O 1
ATOM 1725 N N . GLU A 1 224 ? 25.651 55.666 40.473 1.00 51.75 224 GLU A N 1
ATOM 1726 C CA . GLU A 1 224 ? 26.616 56.737 40.227 1.00 51.75 224 GLU A CA 1
ATOM 1727 C C . GLU A 1 224 ? 25.847 58.056 40.321 1.00 51.75 224 GLU A C 1
ATOM 1729 O O . GLU A 1 224 ? 24.902 58.286 39.567 1.00 51.75 224 GLU A O 1
ATOM 1734 N N . ASN A 1 225 ? 26.202 58.892 41.293 1.00 47.56 225 ASN A N 1
ATOM 1735 C CA . ASN A 1 225 ? 26.634 60.252 40.998 1.00 47.56 225 ASN A CA 1
ATOM 1736 C C . ASN A 1 225 ? 27.278 60.888 42.233 1.00 47.56 225 ASN A C 1
ATOM 1738 O O . ASN A 1 225 ? 26.756 60.829 43.349 1.00 47.56 225 ASN A O 1
ATOM 1742 N N . GLU A 1 226 ? 28.452 61.425 41.932 1.00 40.88 226 GLU A N 1
ATOM 1743 C CA . GLU A 1 226 ? 29.313 62.359 42.651 1.00 40.88 226 GLU A CA 1
ATOM 1744 C C . GLU A 1 226 ? 28.591 63.657 43.049 1.00 40.88 226 GLU A C 1
ATOM 1746 O O . GLU A 1 226 ? 27.685 64.095 42.297 1.00 40.88 226 GLU A O 1
#

Organism: Thanatephorus cucumeris (strain AG1-IB / isolate 7/3/14) (NCBI:txid1108050)

pLDDT: mean 71.02, std 20.83, range [33.38, 98.25]

Radius of gyration: 52.99 Å; chains: 1; bounding box: 82×94×159 Å

Foldseek 3Di:
DDDDDDDDDDDDDDDDDDDDDCPDDDDDDDDDCDVVNVVVVVVVVVVVVVVVVVVVVVVVVVVVVVVVVVVVVVVVVVVVVVVVVPPCPPPCCPCCVVVVVVVVVVVVVVPPPPDPVSVVVVVVVVVVVVVVVVVVVDPPPVDDDDDDDDDDDDDDPPDPDDPPDPVVLVPDLLRDDPVRCVVLVVVVAESQPRHPDDHVVPDPDHHDDNDDDPDPDDPDPDDDDD